Protein AF-A0A0D0TLM2-F1 (afdb_monomer_lite)

Sequence (232 aa):
MAIPHTIQEQHPADPLLLLPIPEKLPPSPLPALPSLISAFDPYIDASKTSSSSPEDESIALPVLTSSMRQITRNAQVLLNAARLGAAEAREELDGVDVKMREVEYERNRVREETQRCIDYESAHEPIDLPNVETFLASVGQTPKDDEGYEYALTILQLEHELEEILKREAQVAQLTKDRDAHIRAKKEIKIKTDAVDVHLAGFARTANAHYSKSKYYPALIVYPVSVTLSRN

Organism: NCBI:txid1296109

pLDDT: mean 81.14, std 15.8, range [41.09, 98.19]

Radius of gyration: 63.26 Å; chains: 1; bounding box: 128×37×190 Å

Structure (mmCIF, N/CA/C/O backbone):
data_AF-A0A0D0TLM2-F1
#
_entry.id   AF-A0A0D0TLM2-F1
#
loop_
_atom_site.group_PDB
_atom_site.id
_atom_site.type_symbol
_atom_site.label_atom_id
_atom_site.label_alt_id
_atom_site.label_comp_id
_atom_site.label_asym_id
_atom_site.label_entity_id
_atom_site.label_seq_id
_atom_site.pdbx_PDB_ins_code
_atom_site.Cartn_x
_atom_site.Cartn_y
_atom_site.Cartn_z
_atom_site.occupancy
_atom_site.B_iso_or_equiv
_atom_site.auth_seq_id
_atom_site.auth_comp_id
_atom_site.auth_asym_id
_atom_site.auth_atom_id
_atom_site.pdbx_PDB_model_num
ATOM 1 N N . MET A 1 1 ? 13.553 -7.013 41.410 1.00 45.34 1 MET A N 1
ATOM 2 C CA . MET A 1 1 ? 12.481 -7.829 42.018 1.00 45.34 1 MET A CA 1
ATOM 3 C C . MET A 1 1 ? 12.340 -9.077 41.168 1.00 45.34 1 MET A C 1
ATOM 5 O O . MET A 1 1 ? 12.122 -8.934 39.974 1.00 45.34 1 MET A O 1
ATOM 9 N N . ALA A 1 2 ? 12.597 -10.260 41.728 1.00 55.38 2 ALA A N 1
ATOM 10 C CA . ALA A 1 2 ? 12.501 -11.514 40.984 1.00 55.38 2 ALA A CA 1
ATOM 11 C C . ALA A 1 2 ? 11.022 -11.833 40.729 1.00 55.38 2 ALA A C 1
ATOM 13 O O . ALA A 1 2 ? 10.238 -11.898 41.674 1.00 55.38 2 ALA A O 1
ATOM 14 N N . ILE A 1 3 ? 10.649 -11.968 39.459 1.00 56.53 3 ILE A N 1
ATOM 15 C CA . ILE A 1 3 ? 9.302 -12.374 39.055 1.00 56.53 3 ILE A CA 1
ATOM 16 C C . ILE A 1 3 ? 9.241 -13.902 39.213 1.00 56.53 3 ILE A C 1
ATOM 18 O O . ILE A 1 3 ? 10.155 -14.581 38.741 1.00 56.53 3 ILE A O 1
ATOM 22 N N . PRO A 1 4 ? 8.238 -14.458 39.910 1.00 71.50 4 PRO A N 1
ATOM 23 C CA . PRO A 1 4 ? 8.156 -15.896 40.145 1.00 71.50 4 PRO A CA 1
ATOM 24 C C . PRO A 1 4 ? 8.022 -16.675 38.827 1.00 71.50 4 PRO A C 1
ATOM 26 O O . PRO A 1 4 ? 7.282 -16.277 37.932 1.00 71.50 4 PRO A O 1
ATOM 29 N N . HIS A 1 5 ? 8.729 -17.806 38.725 1.00 79.75 5 HIS A N 1
ATOM 30 C CA . HIS A 1 5 ? 8.762 -18.665 37.531 1.00 79.75 5 HIS A CA 1
ATOM 31 C C . HIS A 1 5 ? 7.503 -19.523 37.335 1.00 79.75 5 HIS A C 1
ATOM 33 O O . HIS A 1 5 ? 7.295 -20.073 36.258 1.00 79.75 5 HIS A O 1
ATOM 39 N N . THR A 1 6 ? 6.662 -19.635 38.361 1.00 77.69 6 THR A N 1
ATOM 40 C CA . THR A 1 6 ? 5.415 -20.404 38.337 1.00 77.69 6 THR A CA 1
ATOM 41 C C . THR A 1 6 ? 4.359 -19.655 39.131 1.00 77.69 6 THR A C 1
ATOM 43 O O . THR A 1 6 ? 4.535 -19.416 40.327 1.00 77.69 6 THR A O 1
ATOM 46 N N . ILE A 1 7 ? 3.267 -19.292 38.463 1.00 74.69 7 ILE A N 1
ATOM 47 C CA . ILE A 1 7 ? 2.056 -18.781 39.104 1.00 74.69 7 ILE A CA 1
ATOM 48 C C . ILE A 1 7 ? 1.283 -20.016 39.572 1.00 74.69 7 ILE A C 1
ATOM 50 O O . ILE A 1 7 ? 0.859 -20.822 38.749 1.00 74.69 7 ILE A O 1
ATOM 54 N N . GLN A 1 8 ? 1.177 -20.216 40.886 1.00 74.62 8 GLN A N 1
ATOM 55 C CA . GLN A 1 8 ? 0.338 -21.282 41.436 1.00 74.62 8 GLN A CA 1
ATOM 56 C C . GLN A 1 8 ? -1.135 -20.961 41.165 1.00 74.62 8 GLN A C 1
ATOM 58 O O . GLN A 1 8 ? -1.554 -19.813 41.323 1.00 74.62 8 GLN A O 1
ATOM 63 N N . GLU A 1 9 ? -1.911 -21.971 40.771 1.00 66.75 9 GLU A N 1
ATOM 64 C CA . GLU A 1 9 ? -3.364 -21.837 40.658 1.00 66.75 9 GLU A CA 1
ATOM 65 C C . GLU A 1 9 ? -3.963 -21.475 42.023 1.00 66.75 9 GLU A C 1
ATOM 67 O O . GLU A 1 9 ? -3.576 -22.021 43.061 1.00 66.75 9 GLU A O 1
ATOM 72 N N . GLN A 1 10 ? -4.884 -20.511 42.024 1.00 65.06 10 GLN A N 1
ATOM 73 C CA . GLN A 1 10 ? -5.507 -20.012 43.247 1.00 65.06 10 GLN A CA 1
ATOM 74 C C . GLN A 1 10 ? -6.343 -21.112 43.910 1.00 65.06 10 GLN A C 1
ATOM 76 O O . GLN A 1 10 ? -7.167 -21.769 43.276 1.00 65.06 10 GLN A O 1
ATOM 81 N N . HIS A 1 11 ? -6.125 -21.308 45.210 1.00 68.06 11 HIS A N 1
ATOM 82 C CA . HIS A 1 11 ? -6.809 -22.332 45.991 1.00 68.06 11 HIS A CA 1
ATOM 83 C C . HIS A 1 11 ? -8.313 -22.017 46.081 1.00 68.06 11 HIS A C 1
ATOM 85 O O . HIS A 1 11 ? -8.651 -20.899 46.456 1.00 68.06 11 HIS A O 1
ATOM 91 N N . PRO A 1 12 ? -9.234 -22.976 45.857 1.00 62.34 12 PRO A N 1
ATOM 92 C CA . PRO A 1 12 ? -10.682 -22.721 45.786 1.00 62.34 12 PRO A CA 1
ATOM 93 C C . PRO A 1 12 ? -11.311 -22.167 47.079 1.00 62.34 12 PRO A C 1
ATOM 95 O O . PRO A 1 12 ? -12.442 -21.693 47.061 1.00 62.34 12 PRO A O 1
ATOM 98 N N . ALA A 1 13 ? -10.592 -22.232 48.204 1.00 60.47 13 ALA A N 1
ATOM 99 C CA . ALA A 1 13 ? -10.993 -21.644 49.486 1.00 60.47 13 ALA A CA 1
ATOM 100 C C . ALA A 1 13 ? -10.319 -20.291 49.799 1.00 60.47 13 ALA A C 1
ATOM 102 O O . ALA A 1 13 ? -10.352 -19.853 50.948 1.00 60.47 13 ALA A O 1
ATOM 103 N N . ASP A 1 14 ? -9.665 -19.654 48.824 1.00 66.38 14 ASP A N 1
ATOM 104 C CA . ASP A 1 14 ? -9.096 -18.316 48.991 1.00 66.38 14 ASP A CA 1
ATOM 105 C C . ASP A 1 14 ? -10.232 -17.297 49.231 1.00 66.38 14 ASP A C 1
ATOM 107 O O . ASP A 1 14 ? -11.108 -17.151 48.379 1.00 66.38 14 ASP A O 1
ATOM 111 N N . PRO A 1 15 ? -10.271 -16.580 50.369 1.00 54.19 15 PRO A N 1
ATOM 112 C CA . PRO A 1 15 ? -11.298 -15.570 50.639 1.00 54.19 15 PRO A CA 1
ATOM 113 C C . PRO A 1 15 ? -11.252 -14.371 49.673 1.00 54.19 15 PRO A C 1
ATOM 115 O O . PRO A 1 15 ? -12.164 -13.543 49.699 1.00 54.19 15 PRO A O 1
ATOM 118 N N . LEU A 1 16 ? -10.204 -14.261 48.847 1.00 51.94 16 LEU A N 1
ATOM 119 C CA . LEU A 1 16 ? -10.082 -13.281 47.767 1.00 51.94 16 LEU A CA 1
ATOM 120 C C . LEU A 1 16 ? -10.600 -13.792 46.414 1.00 51.94 16 LEU A C 1
ATOM 122 O O . LEU A 1 16 ? -10.705 -12.991 45.482 1.00 51.94 16 LEU A O 1
ATOM 126 N N . LEU A 1 17 ? -10.961 -15.078 46.293 1.00 54.12 17 LEU A N 1
ATOM 127 C CA . LEU A 1 17 ? -11.676 -15.571 45.118 1.00 54.12 17 LEU A CA 1
ATOM 128 C C . LEU A 1 17 ? -13.034 -14.882 45.055 1.00 54.12 17 LEU A C 1
ATOM 130 O O . LEU A 1 17 ? -13.898 -15.053 45.920 1.00 54.12 17 LEU A O 1
ATOM 134 N N . LEU A 1 18 ? -13.218 -14.090 44.000 1.00 59.78 18 LEU A N 1
ATOM 135 C CA . LEU A 1 18 ? -14.522 -13.582 43.615 1.00 59.78 18 LEU A CA 1
ATOM 136 C C . LEU A 1 18 ? -15.423 -14.800 43.415 1.00 59.78 18 LEU A C 1
ATOM 138 O O . LEU A 1 18 ? -15.237 -15.567 42.473 1.00 59.78 18 LEU A O 1
ATOM 142 N N . LEU A 1 19 ? -16.365 -14.999 44.341 1.00 65.00 19 LEU A N 1
ATOM 143 C CA . LEU A 1 19 ? -17.403 -16.009 44.185 1.00 65.00 19 LEU A CA 1
ATOM 144 C C . LEU A 1 19 ? -18.009 -15.851 42.784 1.00 65.00 19 LEU A C 1
ATOM 146 O O . LEU A 1 19 ? -18.280 -14.709 42.387 1.00 65.00 19 LEU A O 1
ATOM 150 N N . PRO A 1 20 ? -18.209 -16.955 42.041 1.00 65.50 20 PRO A N 1
ATOM 151 C CA . PRO A 1 20 ? -18.801 -16.886 40.716 1.00 65.50 20 PRO A CA 1
ATOM 152 C C . PRO A 1 20 ? -20.116 -16.114 40.803 1.00 65.50 20 PRO A C 1
ATOM 154 O O . PRO A 1 20 ? -20.939 -16.356 41.694 1.00 65.50 20 PRO A O 1
ATOM 157 N N . ILE A 1 21 ? -20.271 -15.129 39.919 1.00 69.19 21 ILE A N 1
ATOM 158 C CA . ILE A 1 21 ? -21.466 -14.291 39.891 1.00 69.19 21 ILE A CA 1
ATOM 159 C C . ILE A 1 21 ? -22.655 -15.215 39.591 1.00 69.19 21 ILE A C 1
ATOM 161 O O . ILE A 1 21 ? -22.596 -15.991 38.637 1.00 69.19 21 ILE A O 1
ATOM 165 N N . PRO A 1 22 ? -23.717 -15.191 40.412 1.00 75.19 22 PRO A N 1
ATOM 166 C CA . PRO A 1 22 ? -24.883 -16.031 40.181 1.00 75.19 22 PRO A CA 1
ATOM 167 C C . PRO A 1 22 ? -25.562 -15.653 38.857 1.00 75.19 22 PRO A C 1
ATOM 169 O O . PRO A 1 22 ? -25.660 -14.471 38.537 1.00 75.19 22 PRO A O 1
ATOM 172 N N . GLU A 1 23 ? -26.105 -16.640 38.131 1.00 76.50 23 GLU A N 1
ATOM 173 C CA . GLU A 1 23 ? -26.823 -16.422 36.855 1.00 76.50 23 GLU A CA 1
ATOM 174 C C . GLU A 1 23 ? -27.952 -15.385 36.968 1.00 76.50 23 GLU A C 1
ATOM 176 O O . GLU A 1 23 ? -28.258 -14.669 36.017 1.00 76.50 23 GLU A O 1
ATOM 181 N N . LYS A 1 24 ? -28.584 -15.300 38.145 1.00 83.81 24 LYS A N 1
ATOM 182 C CA . LYS A 1 24 ? -29.579 -14.277 38.468 1.00 83.81 24 LYS A CA 1
ATOM 183 C C . LYS A 1 24 ? -29.012 -13.331 39.512 1.00 83.81 24 LYS A C 1
ATOM 185 O O . LYS A 1 24 ? -28.750 -13.726 40.649 1.00 83.81 24 LYS A O 1
ATOM 190 N N . LEU A 1 25 ? -28.875 -12.070 39.120 1.00 85.56 25 LEU A N 1
ATOM 191 C CA . LEU A 1 25 ? -28.425 -11.007 40.007 1.00 85.56 25 LEU A CA 1
ATOM 192 C C . LEU A 1 25 ? -29.456 -10.757 41.117 1.00 85.56 25 LEU A C 1
ATOM 194 O O . LEU A 1 25 ? -30.664 -10.776 40.853 1.00 85.56 25 LEU A O 1
ATOM 198 N N . PRO A 1 26 ? -29.008 -10.515 42.360 1.00 86.25 26 PRO A N 1
ATOM 199 C CA . PRO A 1 26 ? -29.913 -10.155 43.436 1.00 86.25 26 PRO A CA 1
ATOM 200 C C . PRO A 1 26 ? -30.549 -8.783 43.161 1.00 86.25 26 PRO A C 1
ATOM 202 O O . PRO A 1 26 ? -29.954 -7.943 42.483 1.00 86.25 26 PRO A O 1
ATOM 205 N N . PRO A 1 27 ? -31.754 -8.519 43.692 1.00 86.56 27 PRO A N 1
ATOM 206 C CA . PRO A 1 27 ? -32.391 -7.219 43.543 1.00 86.56 27 PRO A CA 1
ATOM 207 C C . PRO A 1 27 ? -31.554 -6.123 44.209 1.00 86.56 27 PRO A C 1
ATOM 209 O O . PRO A 1 27 ? -30.805 -6.373 45.160 1.00 86.56 27 PRO A O 1
ATOM 212 N N . SER A 1 28 ? -31.717 -4.891 43.721 1.00 88.62 28 SER A N 1
ATOM 213 C CA . SER A 1 28 ? -31.068 -3.723 44.314 1.00 88.62 28 SER A CA 1
ATOM 214 C C . SER A 1 28 ? -31.376 -3.643 45.816 1.00 88.62 28 SER A C 1
ATOM 216 O O . SER A 1 28 ? -32.537 -3.798 46.206 1.00 88.62 28 SER A O 1
ATOM 218 N N . PRO A 1 29 ? -30.372 -3.380 46.669 1.00 87.06 29 PRO A N 1
ATOM 219 C CA . PRO A 1 29 ? -30.580 -3.215 48.104 1.00 87.06 29 PRO A CA 1
ATOM 220 C C . PRO A 1 29 ? -31.293 -1.902 48.468 1.00 87.06 29 PRO A C 1
ATOM 222 O O . PRO A 1 29 ? -31.863 -1.806 49.551 1.00 87.06 29 PRO A O 1
ATOM 225 N N . LEU A 1 30 ? -31.289 -0.901 47.576 1.00 87.31 30 LEU A N 1
ATOM 226 C CA . LEU A 1 30 ? -31.831 0.445 47.815 1.00 87.31 30 LEU A CA 1
ATOM 227 C C . LEU A 1 30 ? -33.263 0.487 48.391 1.00 87.31 30 LEU A C 1
ATOM 229 O O . LEU A 1 30 ? -33.457 1.188 49.381 1.00 87.31 30 LEU A O 1
ATOM 233 N N . PRO A 1 31 ? -34.261 -0.245 47.855 1.00 88.75 31 PRO A N 1
ATOM 234 C CA . PRO A 1 31 ? -35.627 -0.227 48.388 1.00 88.75 31 PRO A CA 1
ATOM 235 C C . PRO A 1 31 ? -35.770 -0.834 49.792 1.00 88.75 31 PRO A C 1
ATOM 237 O O . PRO A 1 31 ? -36.712 -0.493 50.499 1.00 88.75 31 PRO A O 1
ATOM 240 N N . ALA A 1 32 ? -34.860 -1.720 50.213 1.00 85.12 32 ALA A N 1
ATOM 241 C CA . ALA A 1 32 ? -34.929 -2.387 51.517 1.00 85.12 32 ALA A CA 1
ATOM 242 C C . ALA A 1 32 ? -34.256 -1.581 52.645 1.00 85.12 32 ALA A C 1
ATOM 244 O O . ALA A 1 32 ? -34.530 -1.815 53.823 1.00 85.12 32 ALA A O 1
ATOM 245 N N . LEU A 1 33 ? -33.391 -0.620 52.299 1.00 86.44 33 LEU A N 1
ATOM 246 C CA . LEU A 1 33 ? -32.643 0.185 53.267 1.00 86.44 33 LEU A CA 1
ATOM 247 C C . LEU A 1 33 ? -33.532 1.043 54.186 1.00 86.44 33 LEU A C 1
ATOM 249 O O . LEU A 1 33 ? -33.288 1.006 55.388 1.00 86.44 33 LEU A O 1
ATOM 253 N N . PRO A 1 34 ? -34.565 1.771 53.708 1.00 89.50 34 PRO A N 1
ATOM 254 C CA . PRO A 1 34 ? -35.374 2.631 54.576 1.00 89.50 34 PRO A CA 1
ATOM 255 C C . PRO A 1 34 ? -36.091 1.857 55.686 1.00 89.50 34 PRO A C 1
ATOM 257 O O . PRO A 1 34 ? -36.096 2.296 56.831 1.00 89.50 34 PRO A O 1
ATOM 260 N N . SER A 1 35 ? -36.634 0.677 55.360 1.00 87.19 35 SER A N 1
ATOM 261 C CA . SER A 1 35 ? -37.308 -0.199 56.327 1.00 87.19 35 SER A CA 1
ATOM 262 C C . SER A 1 35 ? -36.331 -0.773 57.357 1.00 87.19 35 SER A C 1
ATOM 264 O O . SER A 1 35 ? -36.642 -0.817 58.548 1.00 87.19 35 SER A O 1
ATOM 266 N N . LEU A 1 36 ? -35.125 -1.158 56.922 1.00 86.94 36 LEU A N 1
ATOM 267 C CA . LEU A 1 36 ? -34.082 -1.618 57.835 1.00 86.94 36 LEU A CA 1
ATOM 268 C C . LEU A 1 36 ? -33.629 -0.497 58.779 1.00 86.94 36 LEU A C 1
ATOM 270 O O . LEU A 1 36 ? -33.491 -0.733 59.973 1.00 86.94 36 LEU A O 1
ATOM 274 N N . ILE A 1 37 ? -33.423 0.715 58.254 1.00 88.06 37 ILE A N 1
ATOM 275 C CA . ILE A 1 37 ? -33.011 1.887 59.039 1.00 88.06 37 ILE A CA 1
ATOM 276 C C . ILE A 1 37 ? -34.078 2.218 60.088 1.00 88.06 37 ILE A C 1
ATOM 278 O O . ILE A 1 37 ? -33.740 2.323 61.264 1.00 88.06 37 ILE A O 1
ATOM 282 N N . SER A 1 38 ? -35.362 2.254 59.705 1.00 86.94 38 SER A N 1
ATOM 283 C CA . SER A 1 38 ? -36.456 2.482 60.661 1.00 86.94 38 SER A CA 1
ATOM 284 C C . SER A 1 38 ? -36.543 1.410 61.751 1.00 86.94 38 SER A C 1
ATOM 286 O O . SER A 1 38 ? -36.932 1.695 62.877 1.00 86.94 38 SER A O 1
ATOM 288 N N . ALA A 1 39 ? -36.144 0.171 61.445 1.00 86.19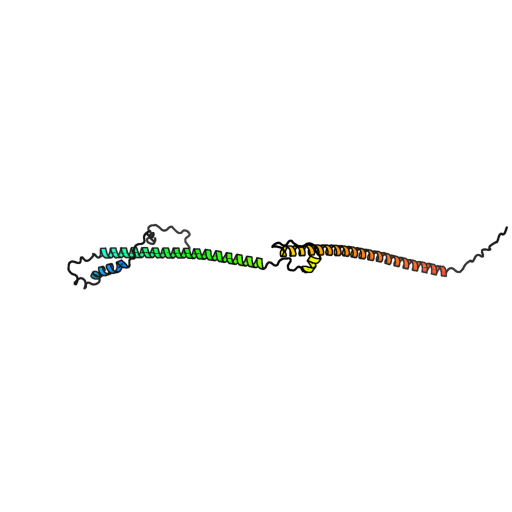 39 ALA A N 1
ATOM 289 C CA . ALA A 1 39 ? -36.123 -0.913 62.423 1.00 86.19 39 ALA A CA 1
ATOM 290 C C . ALA A 1 39 ? -34.927 -0.828 63.398 1.00 86.19 39 ALA A C 1
ATOM 292 O O . ALA A 1 39 ? -34.967 -1.432 64.469 1.00 86.19 39 ALA A O 1
ATOM 293 N N . PHE A 1 40 ? -33.877 -0.070 63.059 1.00 85.75 40 PHE A N 1
ATOM 294 C CA . PHE A 1 40 ? -32.749 0.225 63.950 1.00 85.75 40 PHE A CA 1
ATOM 295 C C . PHE A 1 40 ? -32.973 1.462 64.834 1.00 85.75 40 PHE A C 1
ATOM 297 O O . PHE A 1 40 ? -32.350 1.552 65.893 1.00 85.75 40 PHE A O 1
ATOM 304 N N . ASP A 1 41 ? -33.874 2.375 64.461 1.00 85.69 41 ASP A N 1
ATOM 305 C CA . ASP A 1 41 ? -34.208 3.581 65.236 1.00 85.69 41 ASP A CA 1
ATOM 306 C C . ASP A 1 41 ? -34.471 3.345 66.742 1.00 85.69 41 ASP A C 1
ATOM 308 O O . ASP A 1 41 ? -33.899 4.088 67.544 1.00 85.69 41 ASP A O 1
ATOM 312 N N . PRO A 1 42 ? -35.242 2.325 67.185 1.00 82.69 42 PRO A N 1
ATOM 313 C CA . PRO A 1 42 ? -35.472 2.083 68.617 1.00 82.69 42 PRO A CA 1
ATOM 314 C C . PRO A 1 42 ? -34.221 1.613 69.380 1.00 82.69 42 PRO A C 1
ATOM 316 O O . PRO A 1 42 ? -34.165 1.728 70.602 1.00 82.69 42 PRO A O 1
ATOM 319 N N . TYR A 1 43 ? -33.208 1.096 68.678 1.00 80.56 43 TYR A N 1
ATOM 320 C CA . TYR A 1 43 ? -31.933 0.670 69.267 1.00 80.56 43 TYR A CA 1
ATOM 321 C C . TYR A 1 43 ? -30.882 1.788 69.289 1.00 80.56 43 TYR A C 1
ATOM 323 O O . TYR A 1 43 ? -29.927 1.711 70.061 1.00 80.56 43 TYR A O 1
ATOM 331 N N . ILE A 1 44 ? -31.048 2.814 68.449 1.00 82.75 44 ILE A N 1
ATOM 332 C CA . ILE A 1 44 ? -30.162 3.984 68.363 1.00 82.75 44 ILE A CA 1
ATOM 333 C C . ILE A 1 44 ? -30.652 5.099 69.301 1.00 82.75 44 ILE A C 1
ATOM 335 O O . ILE A 1 44 ? -29.837 5.758 69.944 1.00 82.75 44 ILE A O 1
ATOM 339 N N . ASP A 1 45 ? -31.972 5.283 69.415 1.00 79.00 45 ASP A N 1
ATOM 340 C CA . ASP A 1 45 ? -32.615 6.347 70.190 1.00 79.00 45 ASP A CA 1
ATOM 341 C C . ASP A 1 45 ? -33.477 5.755 71.323 1.00 79.00 45 ASP A C 1
ATOM 343 O O . ASP A 1 45 ? -34.660 5.451 71.157 1.00 79.00 45 ASP A O 1
ATOM 347 N N . ALA A 1 46 ? -32.906 5.643 72.527 1.00 64.88 46 ALA A N 1
ATOM 348 C CA . ALA A 1 46 ? -33.605 5.128 73.715 1.00 64.88 46 ALA A CA 1
ATOM 349 C C . ALA A 1 46 ? -34.798 6.000 74.177 1.00 64.88 46 ALA A C 1
ATOM 351 O O . ALA A 1 46 ? -35.522 5.626 75.095 1.00 64.88 46 ALA A O 1
ATOM 352 N N . SER A 1 47 ? -34.997 7.175 73.569 1.00 62.09 47 SER A N 1
ATOM 353 C CA . SER A 1 47 ? -36.125 8.080 73.824 1.00 62.09 47 SER A CA 1
ATOM 354 C C . SER A 1 47 ? -37.369 7.767 72.979 1.00 62.09 47 SER A C 1
ATOM 356 O O . SER A 1 47 ? -38.462 8.199 73.337 1.00 62.09 47 SER A O 1
ATOM 358 N N . LYS A 1 48 ? -37.224 7.009 71.880 1.00 59.69 48 LYS A N 1
ATOM 359 C CA . LYS A 1 48 ? -38.320 6.624 70.969 1.00 59.69 48 LYS A CA 1
ATOM 360 C C . LYS A 1 48 ? -39.001 5.309 71.352 1.00 59.69 48 LYS A C 1
ATOM 362 O O . LYS A 1 48 ? -40.062 5.001 70.830 1.00 59.69 48 LYS A O 1
ATOM 367 N N . THR A 1 49 ? -38.424 4.551 72.280 1.00 56.16 49 THR A N 1
ATOM 368 C CA . THR A 1 49 ? -38.991 3.299 72.806 1.00 56.16 49 THR A CA 1
ATOM 369 C C . THR A 1 49 ? -40.128 3.513 73.808 1.00 56.16 49 THR A C 1
ATOM 371 O O . THR A 1 49 ? -40.844 2.569 74.118 1.00 56.16 49 THR A O 1
ATOM 374 N N . SER A 1 50 ? -40.316 4.733 74.325 1.00 51.50 50 SER A N 1
ATOM 375 C CA . SER A 1 50 ? -41.352 5.056 75.320 1.00 51.50 50 SER A CA 1
ATOM 376 C C . SER A 1 50 ? -42.634 5.655 74.728 1.00 51.50 50 SER A C 1
ATOM 378 O O . SER A 1 50 ? -43.595 5.864 75.468 1.00 51.50 50 SER A O 1
ATOM 380 N N . SER A 1 51 ? -42.673 5.933 73.418 1.00 51.66 51 SER A N 1
ATOM 381 C CA . SER A 1 51 ? -43.833 6.516 72.726 1.00 51.66 51 SER A CA 1
ATOM 382 C C . SER A 1 51 ? -44.633 5.521 71.873 1.00 51.66 51 SER A C 1
ATOM 384 O O . SER A 1 51 ? -45.711 5.883 71.399 1.00 51.66 51 SER A O 1
ATOM 386 N N . SER A 1 52 ? -44.162 4.282 71.695 1.00 49.41 52 SER A N 1
ATOM 387 C CA . SER A 1 52 ? -44.904 3.204 71.028 1.00 49.41 52 SER A CA 1
ATOM 388 C C . SER A 1 52 ? -45.605 2.306 72.056 1.00 49.41 52 SER A C 1
ATOM 390 O O . SER A 1 52 ? -45.070 1.999 73.119 1.00 49.41 52 SER A O 1
ATOM 392 N N . SER A 1 53 ? -46.853 1.933 71.761 1.00 42.91 53 SER A N 1
ATOM 393 C CA . SER A 1 53 ? -47.696 1.084 72.616 1.00 42.91 53 SER A CA 1
ATOM 394 C C . SER A 1 53 ? -47.078 -0.307 72.864 1.00 42.91 53 SER A C 1
ATOM 396 O O . SER A 1 53 ? -46.273 -0.765 72.056 1.00 42.91 53 SER A O 1
ATOM 398 N N . PRO A 1 54 ? -47.472 -1.016 73.941 1.00 47.94 54 PRO A N 1
ATOM 399 C CA . PRO A 1 54 ? -46.851 -2.272 74.393 1.00 47.94 54 PRO A CA 1
ATOM 400 C C . PRO A 1 54 ? -47.059 -3.506 73.484 1.00 47.94 54 PRO A C 1
ATOM 402 O O . PRO A 1 54 ? -46.785 -4.618 73.928 1.00 47.94 54 PRO A O 1
ATOM 405 N N . GLU A 1 55 ? -47.521 -3.340 72.240 1.00 48.12 55 GLU A N 1
ATOM 406 C CA . GLU A 1 55 ? -47.748 -4.440 71.283 1.00 48.12 55 GLU A CA 1
ATOM 407 C C . GLU A 1 55 ? -46.743 -4.488 70.115 1.00 48.12 55 GLU A C 1
ATOM 409 O O . GLU A 1 55 ? -46.772 -5.434 69.331 1.00 48.12 55 GLU A O 1
ATOM 414 N N . ASP A 1 56 ? -45.811 -3.533 70.009 1.00 54.19 56 ASP A N 1
ATOM 415 C CA . ASP A 1 56 ? -44.745 -3.596 69.001 1.00 54.19 56 ASP A CA 1
ATOM 416 C C . ASP A 1 56 ? -43.607 -4.509 69.488 1.00 54.19 56 ASP A C 1
ATOM 418 O O . ASP A 1 56 ? -42.709 -4.095 70.227 1.00 54.19 56 ASP A O 1
ATOM 422 N N . GLU A 1 57 ? -43.642 -5.781 69.079 1.00 60.25 57 GLU A N 1
ATOM 423 C CA . GLU A 1 57 ? -42.528 -6.717 69.249 1.00 60.25 57 GLU A CA 1
ATOM 424 C C . GLU A 1 57 ? -41.257 -6.135 68.606 1.00 60.25 57 GLU A C 1
ATOM 426 O O . GLU A 1 57 ? -41.080 -6.137 67.385 1.00 60.25 57 GLU A O 1
ATOM 431 N N . SER A 1 58 ? -40.337 -5.630 69.431 1.00 68.44 58 SER A N 1
ATOM 432 C CA . SER A 1 58 ? -39.046 -5.135 68.957 1.00 68.44 58 SER A CA 1
ATOM 433 C C . SER A 1 58 ? -38.282 -6.273 68.272 1.00 68.44 58 SER A C 1
ATOM 4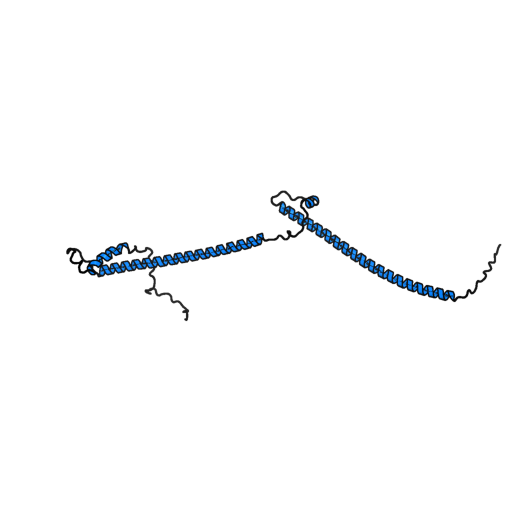35 O O . SER A 1 58 ? -37.914 -7.257 68.923 1.00 68.44 58 SER A O 1
ATOM 437 N N . ILE A 1 59 ? -38.042 -6.150 66.964 1.00 76.50 59 ILE A N 1
ATOM 438 C CA . ILE A 1 59 ? -37.319 -7.152 66.171 1.00 76.50 59 ILE A CA 1
ATOM 439 C C . ILE A 1 59 ? -35.937 -7.370 66.787 1.00 76.50 59 ILE A C 1
ATOM 441 O O . ILE A 1 59 ? -35.123 -6.453 66.834 1.00 76.50 59 ILE A O 1
ATOM 445 N N . ALA A 1 60 ? -35.643 -8.600 67.209 1.00 84.50 60 ALA A N 1
ATOM 446 C CA . ALA A 1 60 ? -34.387 -8.911 67.877 1.00 84.50 60 ALA A CA 1
ATOM 447 C C . ALA A 1 60 ? -33.159 -8.470 67.049 1.00 84.50 60 ALA A C 1
ATOM 449 O O . ALA A 1 60 ? -33.029 -8.806 65.869 1.00 84.50 60 ALA A O 1
ATOM 450 N N . LEU A 1 61 ? -32.204 -7.791 67.697 1.00 83.56 61 LEU A N 1
ATOM 451 C CA . LEU A 1 61 ? -30.935 -7.325 67.112 1.00 83.56 61 LEU A CA 1
ATOM 452 C C . LEU A 1 61 ? -30.220 -8.355 66.206 1.00 83.56 61 LEU A C 1
ATOM 454 O O . LEU A 1 61 ? -29.748 -7.964 65.133 1.00 83.56 61 LEU A O 1
ATOM 458 N N . PRO A 1 62 ? -30.142 -9.662 66.545 1.00 88.00 62 PRO A N 1
ATOM 459 C CA . PRO A 1 62 ? -29.540 -10.660 65.657 1.00 88.00 62 PRO A CA 1
ATOM 460 C C . PRO A 1 62 ? -30.231 -10.774 64.287 1.00 88.00 62 PRO A C 1
ATOM 462 O O . PRO A 1 62 ? -29.554 -10.984 63.280 1.00 88.00 62 PRO A O 1
ATOM 465 N N . VAL A 1 63 ? -31.554 -10.589 64.226 1.00 87.31 63 VAL A N 1
ATOM 466 C CA . VAL A 1 63 ? -32.346 -10.631 62.984 1.00 87.31 63 VAL A CA 1
ATOM 467 C C . VAL A 1 63 ? -32.039 -9.412 62.115 1.00 87.31 63 VAL A C 1
ATOM 469 O O . VAL A 1 63 ? -31.762 -9.562 60.924 1.00 87.31 63 VAL A O 1
ATOM 472 N N . LEU A 1 64 ? -31.977 -8.220 62.714 1.00 86.56 64 LEU A N 1
ATOM 473 C CA . LEU A 1 64 ? -31.585 -6.989 62.017 1.00 86.56 64 LEU A CA 1
ATOM 474 C C . LEU A 1 64 ? -30.147 -7.070 61.485 1.00 86.56 64 LEU A C 1
ATOM 476 O O . LEU A 1 64 ? -29.870 -6.706 60.343 1.00 86.56 64 LEU A O 1
ATOM 480 N N . THR A 1 65 ? -29.235 -7.636 62.278 1.00 87.62 65 THR A N 1
ATOM 481 C CA . THR A 1 65 ? -27.835 -7.840 61.872 1.00 87.62 65 THR A CA 1
ATOM 482 C C . THR A 1 65 ? -27.720 -8.856 60.728 1.00 87.62 65 THR A C 1
ATOM 484 O O . THR A 1 65 ? -26.889 -8.695 59.832 1.00 87.62 65 THR A O 1
ATOM 487 N N . SER A 1 66 ? -28.562 -9.895 60.724 1.00 88.69 66 SER A N 1
ATOM 488 C CA . SER A 1 66 ? -28.661 -10.863 59.625 1.00 88.69 66 SER A CA 1
ATOM 489 C C . SER A 1 66 ? -29.156 -10.204 58.330 1.00 88.69 66 SER A C 1
ATOM 491 O O . SER A 1 66 ? -28.526 -10.367 57.284 1.00 88.69 66 SER A O 1
ATOM 493 N N . SER A 1 67 ? -30.212 -9.387 58.418 1.00 88.31 67 SER A N 1
ATOM 494 C CA . SER A 1 67 ? -30.746 -8.595 57.298 1.00 88.31 67 SER A CA 1
ATOM 495 C C . SER A 1 67 ? -29.691 -7.651 56.708 1.00 88.31 67 SER A C 1
ATOM 497 O O . SER A 1 67 ? -29.454 -7.653 55.498 1.00 88.31 67 SER A O 1
ATOM 499 N N . MET A 1 68 ? -28.954 -6.930 57.563 1.00 88.56 68 MET A N 1
ATOM 500 C CA . MET A 1 68 ? -27.848 -6.071 57.132 1.00 88.56 68 MET A CA 1
ATOM 501 C C . MET A 1 68 ? -26.780 -6.866 56.371 1.00 88.56 68 MET A C 1
ATOM 503 O O . MET A 1 68 ? -26.391 -6.483 55.271 1.00 88.56 68 MET A O 1
ATOM 507 N N . ARG A 1 69 ? -26.343 -8.015 56.909 1.00 90.31 69 ARG A N 1
ATOM 508 C CA . ARG A 1 69 ? -25.357 -8.885 56.242 1.00 90.31 69 ARG A CA 1
ATOM 509 C C . ARG A 1 69 ? -25.855 -9.391 54.890 1.00 90.31 69 ARG A C 1
ATOM 511 O O . ARG A 1 69 ? -25.062 -9.482 53.955 1.00 90.31 69 ARG A O 1
ATOM 518 N N . GLN A 1 70 ? -27.139 -9.724 54.774 1.00 88.19 70 GLN A N 1
ATOM 519 C CA . GLN A 1 70 ? -27.744 -10.151 53.513 1.00 88.19 70 GLN A CA 1
ATOM 520 C C . GLN A 1 70 ? -27.735 -9.019 52.477 1.00 88.19 70 GLN A C 1
ATOM 522 O O . GLN A 1 70 ? -27.316 -9.232 51.340 1.00 88.19 70 GLN A O 1
ATOM 527 N N . ILE A 1 71 ? -28.112 -7.806 52.881 1.00 88.81 71 ILE A N 1
ATOM 528 C CA . ILE A 1 71 ? -28.076 -6.610 52.032 1.00 88.81 71 ILE A CA 1
ATOM 529 C C . ILE A 1 71 ? -26.648 -6.295 51.571 1.00 88.81 71 ILE A C 1
ATOM 531 O O . ILE A 1 71 ? -26.430 -6.069 50.381 1.00 88.81 71 ILE A O 1
ATOM 535 N N . THR A 1 72 ? -25.660 -6.347 52.470 1.00 88.94 72 THR A N 1
ATOM 536 C CA . THR A 1 72 ? -24.247 -6.128 52.123 1.00 88.94 72 THR A CA 1
ATOM 537 C C . THR A 1 72 ? -23.740 -7.173 51.130 1.00 88.94 72 THR A C 1
ATOM 539 O O . THR A 1 72 ? -23.080 -6.818 50.155 1.00 88.94 72 THR A O 1
ATOM 542 N N . ARG A 1 73 ? -24.079 -8.456 51.325 1.00 87.69 73 ARG A N 1
ATOM 543 C CA . ARG A 1 73 ? -23.717 -9.523 50.376 1.00 87.69 73 ARG A CA 1
ATOM 544 C C . ARG A 1 73 ? -24.334 -9.281 49.001 1.00 87.69 73 ARG A C 1
ATOM 546 O O . ARG A 1 73 ? -23.622 -9.366 48.007 1.00 87.69 73 ARG A O 1
ATOM 553 N N . ASN A 1 74 ? -25.615 -8.918 48.939 1.00 87.94 74 ASN A N 1
ATOM 554 C CA . ASN A 1 74 ? -26.288 -8.611 47.675 1.00 87.94 74 ASN A CA 1
ATOM 555 C C . ASN A 1 74 ? -25.642 -7.414 46.962 1.00 87.94 74 ASN A C 1
ATOM 557 O O . ASN A 1 74 ? -25.383 -7.481 45.763 1.00 87.94 74 ASN A O 1
ATOM 561 N N . ALA A 1 75 ? -25.327 -6.347 47.701 1.00 87.62 75 ALA A N 1
ATOM 562 C CA . ALA A 1 75 ? -24.634 -5.178 47.164 1.00 87.62 75 ALA A CA 1
ATOM 563 C C . ALA A 1 75 ? -23.255 -5.544 46.592 1.00 87.62 75 ALA A C 1
ATOM 565 O O . ALA A 1 75 ? -22.881 -5.081 45.517 1.00 87.62 75 ALA A O 1
ATOM 566 N N . GLN A 1 76 ? -22.513 -6.406 47.287 1.00 88.06 76 GLN A N 1
ATOM 567 C CA . GLN A 1 76 ? -21.193 -6.843 46.849 1.00 88.06 76 GLN A CA 1
ATOM 568 C C . GLN A 1 76 ? -21.256 -7.743 45.608 1.00 88.06 76 GLN A C 1
ATOM 570 O O . GLN A 1 76 ? -20.429 -7.592 44.712 1.00 88.06 76 GLN A O 1
ATOM 575 N N . VAL A 1 77 ? -22.264 -8.616 45.506 1.00 87.81 77 VAL A N 1
ATOM 576 C CA . VAL A 1 77 ? -22.523 -9.407 44.291 1.00 87.81 77 VAL A CA 1
ATOM 577 C C . VAL A 1 77 ? -22.824 -8.494 43.099 1.00 87.81 77 VAL A C 1
ATOM 579 O O . VAL A 1 77 ? -22.227 -8.669 42.040 1.00 87.81 77 VAL A O 1
ATOM 582 N N . LEU A 1 78 ? -23.681 -7.481 43.274 1.00 88.50 78 LEU A N 1
ATOM 583 C CA . LEU A 1 78 ? -23.986 -6.502 42.223 1.00 88.50 78 LEU A CA 1
ATOM 584 C C . LEU A 1 78 ? -22.755 -5.695 41.800 1.00 88.50 78 LEU A C 1
ATOM 586 O O . LEU A 1 78 ? -22.543 -5.479 40.610 1.00 88.50 78 LEU A O 1
ATOM 590 N N . LEU A 1 79 ? -21.924 -5.277 42.757 1.00 88.31 79 LEU A N 1
ATOM 591 C CA . LEU A 1 79 ? -20.685 -4.556 42.470 1.00 88.31 79 LEU A CA 1
ATOM 592 C C . LEU A 1 79 ? -19.709 -5.414 41.659 1.00 88.31 79 LEU A C 1
ATOM 594 O O . LEU A 1 79 ? -19.105 -4.926 40.707 1.00 88.31 79 LEU A O 1
ATOM 598 N N . ASN A 1 80 ? -19.552 -6.685 42.029 1.00 86.69 80 ASN A N 1
ATOM 599 C CA . ASN A 1 80 ? -18.685 -7.611 41.307 1.00 86.69 80 ASN A CA 1
ATOM 600 C C . ASN A 1 80 ? -19.202 -7.866 39.887 1.00 86.69 80 ASN A C 1
ATOM 602 O O . ASN A 1 80 ? -18.411 -7.844 38.949 1.00 86.69 80 ASN A O 1
ATOM 606 N N . ALA A 1 81 ? -20.517 -8.015 39.718 1.00 88.25 81 ALA A N 1
ATOM 607 C CA . ALA A 1 81 ? -21.133 -8.150 38.403 1.00 88.25 81 ALA A CA 1
ATOM 608 C C . ALA A 1 81 ? -20.941 -6.907 37.529 1.00 88.25 81 ALA A C 1
ATOM 610 O O . ALA A 1 81 ? -20.570 -7.025 36.366 1.00 88.25 81 ALA A O 1
ATOM 611 N N . ALA A 1 82 ? -21.113 -5.710 38.095 1.00 88.50 82 ALA A N 1
ATOM 612 C CA . ALA A 1 82 ? -20.868 -4.463 37.377 1.00 88.50 82 ALA A CA 1
ATOM 613 C C . ALA A 1 82 ? -19.394 -4.313 36.966 1.00 88.50 82 ALA A C 1
ATOM 615 O O . ALA A 1 82 ? -19.106 -3.855 35.863 1.00 88.50 82 ALA A O 1
ATOM 616 N N . ARG A 1 83 ? -18.452 -4.721 37.829 1.00 89.50 83 ARG A N 1
ATOM 617 C CA . ARG A 1 83 ? -17.016 -4.730 37.506 1.00 89.50 83 ARG A CA 1
ATOM 618 C C . ARG A 1 83 ? -16.691 -5.692 36.370 1.00 89.50 83 ARG A C 1
ATOM 620 O O . ARG A 1 83 ? -15.927 -5.310 35.492 1.00 89.50 83 ARG A O 1
ATOM 627 N N . LEU A 1 84 ? -17.264 -6.896 36.390 1.00 88.69 84 LEU A N 1
ATOM 628 C CA . LEU A 1 84 ? -17.072 -7.870 35.319 1.00 88.69 84 LEU A CA 1
ATOM 629 C C . LEU A 1 84 ? -17.640 -7.342 33.999 1.00 88.69 84 LEU A C 1
ATOM 631 O O . LEU A 1 84 ? -16.901 -7.259 33.028 1.00 88.69 84 LEU A O 1
ATOM 635 N N . GLY A 1 85 ? -18.893 -6.877 33.987 1.00 89.25 85 GLY A N 1
ATOM 636 C CA . GLY A 1 85 ? -19.512 -6.348 32.768 1.00 89.25 85 GLY A CA 1
ATOM 637 C C . GLY A 1 85 ? -18.779 -5.127 32.201 1.00 89.25 85 GLY A C 1
ATOM 638 O O . GLY A 1 85 ? -18.661 -4.981 30.990 1.00 89.25 85 GLY A O 1
ATOM 639 N N . ALA A 1 86 ? -18.222 -4.263 33.057 1.00 91.44 86 ALA A N 1
ATOM 640 C CA . ALA A 1 86 ? -17.381 -3.155 32.604 1.00 91.44 86 ALA A CA 1
ATOM 641 C C . ALA A 1 86 ? -16.037 -3.628 32.019 1.00 91.44 86 ALA A C 1
ATOM 643 O O . ALA A 1 86 ? -15.522 -2.997 31.097 1.00 91.44 86 ALA A O 1
ATOM 644 N N . ALA A 1 87 ? -15.461 -4.710 32.551 1.00 90.19 87 ALA A N 1
ATOM 645 C CA . ALA A 1 87 ? -14.239 -5.303 32.019 1.00 90.19 87 ALA A CA 1
ATOM 646 C C . ALA A 1 87 ? -14.489 -5.981 30.663 1.00 90.19 87 ALA A C 1
ATOM 648 O O . ALA A 1 87 ? -13.743 -5.717 29.727 1.00 90.19 87 ALA A O 1
ATOM 649 N N . GLU A 1 88 ? -15.566 -6.760 30.541 1.00 92.94 88 GLU A N 1
ATOM 650 C CA . GLU A 1 88 ? -15.991 -7.406 29.290 1.00 92.94 88 GLU A CA 1
ATOM 651 C C . GLU A 1 88 ? -16.286 -6.366 28.203 1.00 92.94 88 GLU A C 1
ATOM 653 O O . GLU A 1 88 ? -15.723 -6.433 27.116 1.00 92.94 88 GLU A O 1
ATOM 658 N N . ALA A 1 89 ? -17.073 -5.330 28.513 1.00 93.94 89 ALA A N 1
ATOM 659 C CA . ALA A 1 89 ? -17.364 -4.259 27.558 1.00 93.94 89 ALA A CA 1
ATOM 660 C C . ALA A 1 89 ? -16.100 -3.507 27.105 1.00 93.94 89 ALA A C 1
ATOM 662 O O . ALA A 1 89 ? -16.017 -3.043 25.967 1.00 93.94 89 ALA A O 1
ATOM 663 N N . ARG A 1 90 ? -15.104 -3.371 27.990 1.00 95.56 90 ARG A N 1
ATOM 664 C CA . ARG A 1 90 ? -13.816 -2.766 27.640 1.00 95.56 90 ARG A CA 1
ATOM 665 C C . ARG A 1 90 ? -12.996 -3.676 26.728 1.00 95.56 90 ARG A C 1
ATOM 667 O O . ARG A 1 90 ? -12.415 -3.181 25.772 1.00 95.56 90 ARG A O 1
ATOM 674 N N . GLU A 1 91 ? -12.966 -4.973 27.006 1.00 96.00 91 GLU A N 1
ATOM 675 C CA . GLU A 1 91 ? -12.293 -5.958 26.155 1.00 96.00 91 GLU A CA 1
ATOM 676 C C . GLU A 1 91 ? -12.933 -6.027 24.761 1.00 96.00 91 GLU A C 1
ATOM 678 O O . GLU A 1 91 ? -12.225 -6.037 23.754 1.00 96.00 91 GLU A O 1
ATOM 683 N N . GLU A 1 92 ? -14.265 -5.990 24.683 1.00 96.75 92 GLU A N 1
ATOM 684 C CA . GLU A 1 92 ? -14.990 -5.917 23.413 1.00 96.75 92 GLU A CA 1
ATOM 685 C C . GLU A 1 92 ? -14.640 -4.647 22.628 1.00 96.75 92 GLU A C 1
ATOM 687 O O . GLU A 1 92 ? -14.380 -4.723 21.424 1.00 96.75 92 GLU A O 1
ATOM 692 N N . LEU A 1 93 ? -14.588 -3.491 23.301 1.00 97.38 93 LEU A N 1
ATOM 693 C CA . LEU A 1 93 ? -14.191 -2.224 22.686 1.00 97.38 93 LEU A CA 1
ATOM 694 C C . LEU A 1 93 ? -12.755 -2.284 22.154 1.00 97.38 93 LEU A C 1
ATOM 696 O O . LEU A 1 93 ? -12.524 -1.946 20.994 1.00 97.38 93 LEU A O 1
ATOM 700 N N . ASP A 1 94 ? -11.814 -2.772 22.965 1.00 97.44 94 ASP A N 1
ATOM 701 C CA . ASP A 1 94 ? -10.417 -2.943 22.561 1.00 97.44 94 ASP A CA 1
ATOM 702 C C . ASP A 1 94 ? -10.316 -3.890 21.344 1.00 97.44 94 ASP A C 1
ATOM 704 O O . ASP A 1 94 ? -9.556 -3.638 20.405 1.00 97.44 94 ASP A O 1
ATOM 708 N N . GLY A 1 95 ? -11.134 -4.948 21.300 1.00 97.19 95 GLY A N 1
ATOM 709 C CA . GLY A 1 95 ? -11.222 -5.863 20.160 1.00 97.19 95 GLY A CA 1
ATOM 710 C C . GLY A 1 95 ? -11.758 -5.211 18.879 1.00 97.19 95 GLY A C 1
ATOM 711 O O . GLY A 1 95 ? -11.295 -5.531 17.780 1.00 97.19 95 GLY A O 1
ATOM 712 N N . VAL A 1 96 ? -12.716 -4.287 18.991 1.00 97.62 96 VAL A N 1
ATOM 713 C CA . VAL A 1 96 ? -13.215 -3.496 17.853 1.00 97.62 96 VAL A CA 1
ATOM 714 C C . VAL A 1 96 ? -12.163 -2.494 17.378 1.00 97.62 96 VAL A C 1
ATOM 716 O O . VAL A 1 96 ? -11.955 -2.368 16.171 1.00 97.62 96 VAL A O 1
ATOM 719 N N . ASP A 1 97 ? -11.456 -1.837 18.295 1.00 97.62 97 ASP A N 1
ATOM 720 C CA . ASP A 1 97 ? -10.398 -0.879 17.966 1.00 97.62 97 ASP A CA 1
ATOM 721 C C . ASP A 1 97 ? -9.248 -1.533 17.191 1.00 97.62 97 ASP A C 1
ATOM 723 O O . ASP A 1 97 ? -8.724 -0.951 16.239 1.00 97.62 97 ASP A O 1
ATOM 727 N N . VAL A 1 98 ? -8.873 -2.766 17.546 1.00 97.75 98 VAL A N 1
ATOM 728 C CA . VAL A 1 98 ? -7.879 -3.537 16.782 1.00 97.75 98 VAL A CA 1
ATOM 729 C C . VAL A 1 98 ? -8.356 -3.765 15.346 1.00 97.75 98 VAL A C 1
ATOM 731 O O . VAL A 1 98 ? -7.628 -3.440 14.407 1.00 97.75 98 VAL A O 1
ATOM 734 N N . LYS A 1 99 ? -9.597 -4.228 15.157 1.00 97.38 99 LYS A N 1
ATOM 735 C CA . LYS A 1 99 ? -10.175 -4.445 13.818 1.00 97.38 99 LYS A CA 1
ATOM 736 C C . LYS A 1 99 ? -10.274 -3.153 13.009 1.00 97.38 99 LYS A C 1
ATOM 738 O O . LYS A 1 99 ? -10.052 -3.164 11.802 1.00 97.38 99 LYS A O 1
ATOM 743 N N . MET A 1 100 ? -10.592 -2.031 13.654 1.00 98.06 100 MET A N 1
ATOM 744 C CA . MET A 1 100 ? -10.619 -0.727 12.990 1.00 98.06 100 MET A CA 1
ATOM 745 C C . MET A 1 100 ? -9.237 -0.378 12.427 1.00 98.06 100 MET A C 1
ATOM 747 O O . MET A 1 100 ? -9.131 -0.025 11.253 1.00 98.06 100 MET A O 1
ATOM 751 N N . ARG A 1 101 ? -8.175 -0.538 13.226 1.00 97.12 101 ARG A N 1
ATOM 752 C CA . ARG A 1 101 ? -6.795 -0.261 12.792 1.00 97.12 101 ARG A CA 1
ATOM 753 C C . ARG A 1 101 ? -6.357 -1.153 11.633 1.00 97.12 101 ARG A C 1
ATOM 755 O O . ARG A 1 101 ? -5.676 -0.674 10.730 1.00 97.12 101 ARG A O 1
ATOM 762 N N . GLU A 1 102 ? -6.757 -2.424 11.632 1.00 97.69 102 GLU A N 1
ATOM 763 C CA . GLU A 1 102 ? -6.504 -3.341 10.511 1.00 97.69 102 GLU A CA 1
ATOM 764 C C . GLU A 1 102 ? -7.144 -2.828 9.211 1.00 97.69 102 GLU A C 1
ATOM 766 O O . GLU A 1 102 ? -6.487 -2.767 8.170 1.00 97.69 102 GLU A O 1
ATOM 771 N N . VAL A 1 103 ? -8.404 -2.387 9.273 1.00 98.12 103 VAL A N 1
ATOM 772 C CA . VAL A 1 103 ? -9.114 -1.829 8.111 1.00 98.12 103 VAL A CA 1
ATOM 773 C C . VAL A 1 103 ? -8.485 -0.516 7.643 1.00 98.12 103 VAL A C 1
ATOM 775 O O . VAL A 1 103 ? -8.341 -0.298 6.440 1.00 98.12 103 VAL A O 1
ATOM 778 N N . GLU A 1 104 ? -8.092 0.365 8.562 1.00 97.88 104 GLU A N 1
ATOM 779 C CA . GLU A 1 104 ? -7.415 1.620 8.220 1.00 97.88 104 GLU A CA 1
ATOM 780 C C . GLU A 1 104 ? -6.074 1.381 7.525 1.00 97.88 104 GLU A C 1
ATOM 782 O O . GLU A 1 104 ? -5.755 2.066 6.548 1.00 97.88 104 GLU A O 1
ATOM 787 N N . TYR A 1 105 ? -5.313 0.390 7.994 1.00 98.19 105 TYR A N 1
ATOM 788 C CA . TYR A 1 105 ? -4.067 -0.019 7.362 1.00 98.19 105 TYR A CA 1
ATOM 789 C C . TYR A 1 105 ? -4.300 -0.491 5.924 1.00 98.19 105 TYR A C 1
ATOM 791 O O . TYR A 1 105 ? -3.677 0.037 5.002 1.00 98.19 105 TYR A O 1
ATOM 799 N N . GLU A 1 106 ? -5.233 -1.423 5.709 1.00 97.81 106 GLU A N 1
ATOM 800 C CA . GLU A 1 106 ? -5.537 -1.927 4.363 1.00 97.81 106 GLU A CA 1
ATOM 801 C C . GLU A 1 106 ? -6.063 -0.820 3.445 1.00 97.81 106 GLU A C 1
ATOM 803 O O . GLU A 1 106 ? -5.663 -0.714 2.286 1.00 97.81 106 GLU A O 1
ATOM 808 N N . ARG A 1 107 ? -6.896 0.084 3.965 1.00 97.44 107 ARG A N 1
ATOM 809 C CA . ARG A 1 107 ? -7.391 1.241 3.213 1.00 97.44 107 ARG A CA 1
ATOM 810 C C . ARG A 1 107 ? -6.257 2.157 2.757 1.00 97.44 107 ARG A C 1
ATOM 812 O O . ARG A 1 107 ? -6.269 2.612 1.613 1.00 97.44 107 ARG A O 1
ATOM 819 N N . ASN A 1 108 ? -5.285 2.430 3.624 1.00 97.25 108 ASN A N 1
ATOM 820 C CA . ASN A 1 108 ? -4.123 3.241 3.264 1.00 97.25 108 ASN A CA 1
ATOM 821 C C . ASN A 1 108 ? -3.232 2.517 2.252 1.00 97.25 108 ASN A C 1
ATOM 823 O O . ASN A 1 108 ? -2.870 3.110 1.241 1.00 97.25 108 ASN A O 1
ATOM 827 N N . ARG A 1 109 ? -2.971 1.223 2.457 1.00 97.62 109 ARG A N 1
ATOM 828 C CA . ARG A 1 109 ? -2.206 0.390 1.523 1.00 97.62 109 ARG A CA 1
ATOM 829 C C . ARG A 1 109 ? -2.824 0.378 0.125 1.00 97.62 109 ARG A C 1
ATOM 831 O O . ARG A 1 109 ? -2.125 0.619 -0.855 1.00 97.62 109 ARG A O 1
ATOM 838 N N . VAL A 1 110 ? -4.131 0.131 0.021 1.00 97.50 110 VAL A N 1
ATOM 839 C CA . VAL A 1 110 ? -4.847 0.137 -1.265 1.00 97.50 110 VAL A CA 1
ATOM 840 C C . VAL A 1 110 ? -4.790 1.519 -1.904 1.00 97.50 110 VAL A C 1
ATOM 842 O O . VAL A 1 110 ? -4.587 1.620 -3.111 1.00 97.50 110 VAL A O 1
ATOM 845 N N . ARG A 1 111 ? -4.922 2.593 -1.120 1.00 96.31 111 ARG A N 1
ATOM 846 C CA . ARG A 1 111 ? -4.809 3.964 -1.628 1.00 96.31 111 ARG A CA 1
ATOM 847 C C . ARG A 1 111 ? -3.415 4.261 -2.183 1.00 96.31 111 ARG A C 1
ATOM 849 O O . ARG A 1 111 ? -3.316 4.845 -3.255 1.00 96.31 111 ARG A O 1
ATOM 856 N N . GLU A 1 112 ? -2.362 3.854 -1.483 1.00 95.81 112 GLU A N 1
ATOM 857 C CA . GLU A 1 112 ? -0.973 4.009 -1.934 1.00 95.81 112 GLU A CA 1
ATOM 858 C C . GLU A 1 112 ? -0.675 3.184 -3.189 1.00 95.81 112 GLU A C 1
ATOM 860 O O . GLU A 1 112 ? 0.036 3.645 -4.079 1.00 95.81 112 GLU A O 1
ATOM 865 N N . GLU A 1 113 ? -1.204 1.963 -3.286 1.00 95.19 113 GLU A N 1
ATOM 866 C CA . GLU A 1 113 ? -1.087 1.148 -4.501 1.00 95.19 113 GLU A CA 1
ATOM 867 C C . GLU A 1 113 ? -1.864 1.776 -5.662 1.00 95.19 113 GLU A C 1
ATOM 869 O O . GLU A 1 113 ? -1.336 1.905 -6.758 1.00 95.19 113 GLU A O 1
ATOM 874 N N . THR A 1 114 ? -3.084 2.256 -5.409 1.00 94.62 114 THR A N 1
ATOM 875 C CA . THR A 1 114 ? -3.905 2.941 -6.418 1.00 94.62 114 THR A CA 1
ATOM 876 C C . THR A 1 114 ? -3.196 4.185 -6.939 1.00 94.62 114 THR A C 1
ATOM 878 O O . THR A 1 114 ? -3.166 4.400 -8.144 1.00 94.62 114 THR A O 1
ATOM 881 N N . GLN A 1 115 ? -2.580 4.975 -6.055 1.00 94.12 115 GLN A N 1
ATOM 882 C CA . GLN A 1 115 ? -1.802 6.142 -6.461 1.00 94.12 115 GLN A CA 1
ATOM 883 C C . GLN A 1 115 ? -0.610 5.735 -7.332 1.00 94.12 115 GLN A C 1
ATOM 885 O O . GLN A 1 115 ? -0.411 6.326 -8.383 1.00 94.12 115 GLN A O 1
ATOM 890 N N . ARG A 1 116 ? 0.117 4.671 -6.968 1.00 90.81 116 ARG A N 1
ATOM 891 C CA . ARG A 1 116 ? 1.200 4.127 -7.804 1.00 90.81 116 ARG A CA 1
ATOM 892 C C . ARG A 1 116 ? 0.718 3.644 -9.171 1.00 90.81 116 ARG A C 1
ATOM 894 O O . ARG A 1 116 ? 1.442 3.792 -10.146 1.00 90.81 116 ARG A O 1
ATOM 901 N N . CYS A 1 117 ? -0.481 3.072 -9.249 1.00 91.00 117 CYS A N 1
ATOM 902 C CA . CYS A 1 117 ? -1.083 2.680 -10.521 1.00 91.00 117 CYS A CA 1
ATOM 903 C C . CYS A 1 117 ? -1.544 3.884 -11.355 1.00 91.00 117 CYS A C 1
ATOM 905 O O . CYS A 1 117 ? -1.516 3.799 -12.576 1.00 91.00 117 CYS A O 1
ATOM 907 N N . ILE A 1 118 ? -1.976 4.979 -10.723 1.00 88.62 118 ILE A N 1
ATOM 908 C CA . ILE A 1 118 ? -2.347 6.227 -11.411 1.00 88.62 118 ILE A CA 1
ATOM 909 C C . ILE A 1 118 ? -1.101 6.944 -11.930 1.00 88.62 118 ILE A C 1
ATOM 911 O O . ILE A 1 118 ? -1.094 7.403 -13.065 1.00 88.62 118 ILE A O 1
ATOM 915 N N . ASP A 1 119 ? -0.042 6.987 -11.123 1.00 85.06 119 ASP A N 1
ATOM 916 C CA . ASP A 1 119 ? 1.250 7.583 -11.474 1.00 85.06 119 ASP A CA 1
ATOM 917 C C . ASP A 1 119 ? 2.064 6.683 -12.430 1.00 85.06 119 ASP A C 1
ATOM 919 O O . ASP A 1 119 ? 3.258 6.897 -12.639 1.00 85.06 119 ASP A O 1
ATOM 923 N N . TYR A 1 120 ? 1.444 5.640 -12.993 1.00 84.25 120 TYR A N 1
ATOM 924 C CA . TYR A 1 120 ? 2.067 4.801 -14.002 1.00 84.25 120 TYR A CA 1
ATOM 925 C C . TYR A 1 120 ? 2.225 5.593 -15.303 1.00 84.25 120 TYR A C 1
ATOM 927 O O . TYR A 1 120 ? 1.302 5.696 -16.108 1.00 84.25 120 TYR A O 1
ATOM 935 N N . GLU A 1 121 ? 3.426 6.121 -15.517 1.00 78.25 121 GLU A N 1
ATOM 936 C CA . GLU A 1 121 ? 3.837 6.661 -16.808 1.00 78.25 121 GLU A CA 1
ATOM 937 C C . GLU A 1 121 ? 3.992 5.510 -17.802 1.00 78.25 121 GLU A C 1
ATOM 939 O O . GLU A 1 121 ? 4.787 4.576 -17.622 1.00 78.25 121 GLU A O 1
ATOM 944 N N . SER A 1 122 ? 3.197 5.556 -18.865 1.00 77.19 122 SER A N 1
ATOM 945 C CA . SER A 1 122 ? 3.246 4.524 -19.886 1.00 77.19 122 SER A CA 1
ATOM 946 C C . SER A 1 122 ? 4.517 4.686 -20.727 1.00 77.19 122 SER A C 1
ATOM 948 O O . SER A 1 122 ? 4.887 5.786 -21.128 1.00 77.19 122 SER A O 1
ATOM 950 N N . ALA A 1 123 ? 5.202 3.583 -21.041 1.00 76.06 123 ALA A N 1
ATOM 951 C CA . ALA A 1 123 ? 6.488 3.635 -21.750 1.00 76.06 123 ALA A CA 1
ATOM 952 C C . ALA A 1 123 ? 6.421 4.273 -23.157 1.00 76.06 123 ALA A C 1
ATOM 954 O O . ALA A 1 123 ? 7.461 4.576 -23.737 1.00 76.06 123 ALA A O 1
ATOM 955 N N . HIS A 1 124 ? 5.217 4.451 -23.708 1.00 72.94 124 HIS A N 1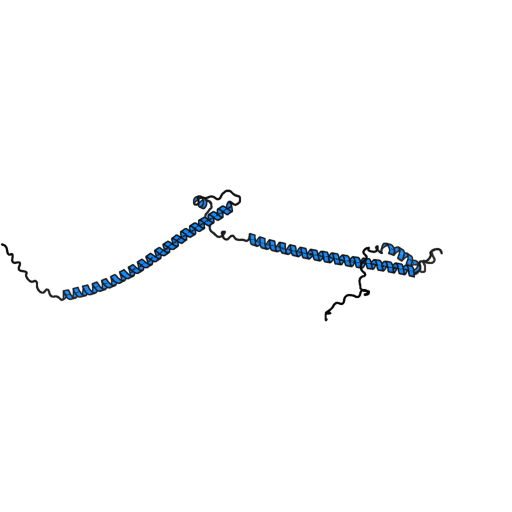
ATOM 956 C CA . HIS A 1 124 ? 4.981 5.064 -25.013 1.00 72.94 124 HIS A CA 1
ATOM 957 C C . HIS A 1 124 ? 4.664 6.565 -24.946 1.00 72.94 124 HIS A C 1
ATOM 959 O O . HIS A 1 124 ? 4.750 7.232 -25.969 1.00 72.94 124 HIS A O 1
ATOM 965 N N . GLU A 1 125 ? 4.367 7.116 -23.767 1.00 74.56 125 GLU A N 1
ATOM 966 C CA . GLU A 1 125 ? 4.112 8.547 -23.560 1.00 74.56 125 GLU A CA 1
ATOM 967 C C . GLU A 1 125 ? 5.273 9.479 -23.975 1.00 74.56 125 GLU A C 1
ATOM 969 O O . GLU A 1 125 ? 4.995 10.547 -24.521 1.00 74.56 125 GLU A O 1
ATOM 974 N N . PRO A 1 126 ? 6.567 9.117 -23.814 1.00 76.31 126 PRO A N 1
ATOM 975 C CA . PRO A 1 126 ? 7.665 9.953 -24.303 1.00 76.31 126 PRO A CA 1
ATOM 976 C C . PRO A 1 126 ? 7.978 9.776 -25.800 1.00 76.31 126 PRO A C 1
ATOM 978 O O . PRO A 1 126 ? 8.896 10.430 -26.299 1.00 76.31 126 PRO A O 1
ATOM 981 N N . ILE A 1 127 ? 7.298 8.873 -26.518 1.00 80.81 127 ILE A N 1
ATOM 982 C CA . ILE A 1 127 ? 7.555 8.629 -27.944 1.00 80.81 127 ILE A CA 1
ATOM 983 C C . ILE A 1 127 ? 6.832 9.704 -28.763 1.00 80.81 127 ILE A C 1
ATOM 985 O O . ILE A 1 127 ? 5.620 9.867 -28.650 1.00 80.81 127 ILE A O 1
ATOM 989 N N . ASP A 1 128 ? 7.576 10.425 -29.604 1.00 80.06 128 ASP A N 1
ATOM 990 C CA . ASP A 1 128 ? 7.009 11.410 -30.530 1.00 80.06 128 ASP A CA 1
ATOM 991 C C . ASP A 1 128 ? 6.259 10.677 -31.651 1.00 80.06 128 ASP A C 1
ATOM 993 O O . ASP A 1 128 ? 6.866 10.139 -32.578 1.00 80.06 128 ASP A O 1
ATOM 997 N N . LEU A 1 129 ? 4.937 10.576 -31.502 1.00 79.25 129 LEU A N 1
ATOM 998 C CA . LEU A 1 129 ? 4.060 9.897 -32.448 1.00 79.25 129 LEU A CA 1
ATOM 999 C C . LEU A 1 129 ? 3.588 10.872 -33.539 1.00 79.25 129 LEU A C 1
ATOM 1001 O O . LEU A 1 129 ? 3.242 12.021 -33.247 1.00 79.25 129 LEU A O 1
ATOM 1005 N N . PRO A 1 130 ? 3.493 10.422 -34.800 1.00 76.75 130 PRO A N 1
ATOM 1006 C CA . PRO A 1 130 ? 2.974 11.237 -35.885 1.00 76.75 130 PRO A CA 1
ATOM 1007 C C . PRO A 1 130 ? 1.501 11.569 -35.634 1.00 76.75 130 PRO A C 1
ATOM 1009 O O . PRO A 1 130 ? 0.732 10.757 -35.111 1.00 76.75 130 PRO A O 1
ATOM 1012 N N . ASN A 1 131 ? 1.087 12.769 -36.049 1.00 82.44 131 ASN A N 1
ATOM 1013 C CA . ASN A 1 131 ? -0.300 13.206 -35.913 1.00 82.44 131 ASN A CA 1
ATOM 1014 C C . ASN A 1 131 ? -1.240 12.174 -36.565 1.00 82.44 131 ASN A C 1
ATOM 1016 O O . ASN A 1 131 ? -0.975 11.688 -37.669 1.00 82.44 131 ASN A O 1
ATOM 1020 N N . VAL A 1 132 ? -2.345 11.862 -35.889 1.00 78.12 132 VAL A N 1
ATOM 1021 C CA . VAL A 1 132 ? -3.364 10.897 -36.319 1.00 78.12 132 VAL A CA 1
ATOM 1022 C C . VAL A 1 132 ? -3.782 11.127 -37.774 1.00 78.12 132 VAL A C 1
ATOM 1024 O O . VAL A 1 132 ? -3.850 10.175 -38.543 1.00 78.12 132 VAL A O 1
ATOM 1027 N N . GLU A 1 133 ? -3.978 12.378 -38.197 1.00 78.38 133 GLU A N 1
ATOM 1028 C CA . GLU A 1 133 ? -4.361 12.697 -39.582 1.00 78.38 133 GLU A CA 1
ATOM 1029 C C . GLU A 1 133 ? -3.283 12.299 -40.600 1.00 78.38 133 GLU A C 1
ATOM 1031 O O . GLU A 1 133 ? -3.584 11.748 -41.660 1.00 78.38 133 GLU A O 1
ATOM 1036 N N . THR A 1 134 ? -2.014 12.549 -40.269 1.00 77.62 134 THR A N 1
ATOM 1037 C CA . THR A 1 134 ? -0.880 12.187 -41.129 1.00 77.62 134 THR A CA 1
ATOM 1038 C C . THR A 1 134 ? -0.646 10.680 -41.170 1.00 77.62 134 THR A C 1
ATOM 1040 O O . THR A 1 134 ? -0.329 10.144 -42.228 1.00 77.62 134 THR A O 1
ATOM 1043 N N . PHE A 1 135 ? -0.874 9.996 -40.048 1.00 82.31 135 PHE A N 1
ATOM 1044 C CA . PHE A 1 135 ? -0.774 8.546 -39.930 1.00 82.31 135 PHE A CA 1
ATOM 1045 C C . PHE A 1 135 ? -1.886 7.820 -40.702 1.00 82.31 135 PHE A C 1
ATOM 1047 O O . PHE A 1 135 ? -1.616 6.908 -41.476 1.00 82.31 135 PHE A O 1
ATOM 1054 N N . LEU A 1 136 ? -3.142 8.251 -40.563 1.00 81.50 136 LEU A N 1
ATOM 1055 C CA . LEU A 1 136 ? -4.266 7.652 -41.293 1.00 81.50 136 LEU A CA 1
ATOM 1056 C C . LEU A 1 136 ? -4.160 7.868 -42.810 1.00 81.50 136 LEU A C 1
ATOM 1058 O O . LEU A 1 136 ? -4.696 7.087 -43.592 1.00 81.50 136 LEU A O 1
ATOM 1062 N N . ALA A 1 137 ? -3.458 8.919 -43.242 1.00 80.31 137 ALA A N 1
ATOM 1063 C CA . ALA A 1 137 ? -3.152 9.138 -44.651 1.00 80.31 137 ALA A CA 1
ATOM 1064 C C . ALA A 1 137 ? -2.028 8.223 -45.173 1.00 80.31 137 ALA A C 1
ATOM 1066 O O . ALA A 1 137 ? -2.022 7.897 -46.363 1.00 80.31 137 ALA A O 1
ATOM 1067 N N . SER A 1 138 ? -1.078 7.814 -44.323 1.00 74.44 138 SER A N 1
ATOM 1068 C CA . SER A 1 138 ? 0.021 6.914 -44.701 1.00 74.44 138 SER A CA 1
ATOM 1069 C C . SER A 1 138 ? -0.357 5.435 -44.591 1.00 74.44 138 SER A C 1
ATOM 1071 O O . SER A 1 138 ? 0.117 4.619 -45.384 1.00 74.44 138 SER A O 1
ATOM 1073 N N . VAL A 1 139 ? -1.238 5.089 -43.650 1.00 74.25 139 VAL A N 1
ATOM 1074 C CA . VAL A 1 139 ? -1.672 3.719 -43.369 1.00 74.25 139 VAL A CA 1
ATOM 1075 C C . VAL A 1 139 ? -3.105 3.515 -43.855 1.00 74.25 139 VAL A C 1
ATOM 1077 O O . VAL A 1 139 ? -4.056 4.055 -43.309 1.00 74.25 139 VAL A O 1
ATOM 1080 N N . GLY A 1 140 ? -3.287 2.668 -44.873 1.00 72.62 140 GLY A N 1
ATOM 1081 C CA . GLY A 1 140 ? -4.608 2.325 -45.425 1.00 72.62 140 GLY A CA 1
ATOM 1082 C C . GLY A 1 140 ? -5.462 1.398 -44.544 1.00 72.62 140 GLY A C 1
ATOM 1083 O O . GLY A 1 140 ? -6.404 0.786 -45.046 1.00 72.62 140 GLY A O 1
ATOM 1084 N N . GLN A 1 141 ? -5.109 1.234 -43.268 1.00 69.94 141 GLN A N 1
ATOM 1085 C CA . GLN A 1 141 ? -5.828 0.418 -42.293 1.00 69.94 141 GLN A CA 1
ATOM 1086 C C . GLN A 1 141 ? -6.301 1.294 -41.139 1.00 69.94 141 GLN A C 1
ATOM 1088 O O . GLN A 1 141 ? -5.510 1.973 -40.492 1.00 69.94 141 GLN A O 1
ATOM 1093 N N . THR A 1 142 ? -7.600 1.231 -40.867 1.00 74.50 142 THR A N 1
ATOM 1094 C CA . THR A 1 142 ? -8.229 1.845 -39.699 1.00 74.50 142 THR A CA 1
ATOM 1095 C C . THR A 1 142 ? -8.639 0.742 -38.723 1.00 74.50 142 THR A C 1
ATOM 1097 O O . THR A 1 142 ? -9.166 -0.287 -39.172 1.00 74.50 142 THR A O 1
ATOM 1100 N N . PRO A 1 143 ? -8.433 0.914 -37.405 1.00 75.69 143 PRO A N 1
ATOM 1101 C CA . PRO A 1 143 ? -9.009 -0.004 -36.433 1.00 75.69 143 PRO A CA 1
ATOM 1102 C C . PRO A 1 143 ? -10.542 -0.008 -36.547 1.00 75.69 143 PRO A C 1
ATOM 1104 O O . PRO A 1 143 ? -11.149 0.952 -37.021 1.00 75.69 143 PRO A O 1
ATOM 1107 N N . LYS A 1 144 ? -11.171 -1.128 -36.183 1.00 74.94 144 LYS A N 1
ATOM 1108 C CA . LYS A 1 144 ? -12.635 -1.250 -36.199 1.00 74.94 144 LYS A CA 1
ATOM 1109 C C . LYS A 1 144 ? -13.232 -0.408 -35.068 1.00 74.94 144 LYS A C 1
ATOM 1111 O O . LYS A 1 144 ? -12.639 -0.339 -33.994 1.00 74.94 144 LYS A O 1
ATOM 1116 N N . ASP A 1 145 ? -14.389 0.200 -35.327 1.00 64.69 145 ASP A N 1
ATOM 1117 C CA . ASP A 1 145 ? -15.134 1.033 -34.373 1.00 64.69 145 ASP A CA 1
ATOM 1118 C C . ASP A 1 145 ? -15.713 0.189 -33.222 1.00 64.69 145 ASP A C 1
ATOM 1120 O O . ASP A 1 145 ? -16.896 -0.146 -33.211 1.00 64.69 145 ASP A O 1
ATOM 1124 N N . ASP A 1 146 ? -14.864 -0.162 -32.257 1.0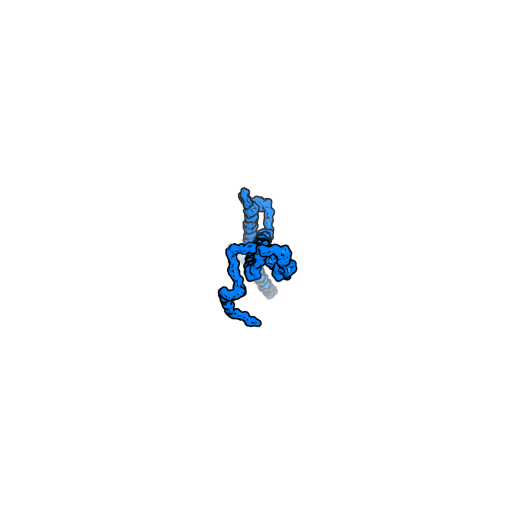0 77.62 146 ASP A N 1
ATOM 1125 C CA . ASP A 1 146 ? -15.224 -0.831 -31.003 1.00 77.62 146 ASP A CA 1
ATOM 1126 C C . ASP A 1 146 ? -14.847 0.060 -29.797 1.00 77.62 146 ASP A C 1
ATOM 1128 O O . ASP A 1 146 ? -14.092 1.024 -29.931 1.00 77.62 146 ASP A O 1
ATOM 1132 N N . GLU A 1 147 ? -15.316 -0.275 -28.586 1.00 74.88 147 GLU A N 1
ATOM 1133 C CA . GLU A 1 147 ? -15.061 0.482 -27.335 1.00 74.88 147 GLU A CA 1
ATOM 1134 C C . GLU A 1 147 ? -13.562 0.683 -26.997 1.00 74.88 147 GLU A C 1
ATOM 1136 O O . GLU A 1 147 ? -13.222 1.496 -26.142 1.00 74.88 147 GLU A O 1
ATOM 1141 N N . GLY A 1 148 ? -12.655 -0.023 -27.682 1.00 80.56 148 GLY A N 1
ATOM 1142 C CA . GLY A 1 148 ? -11.198 0.105 -27.566 1.00 80.56 148 GLY A CA 1
ATOM 1143 C C . GLY A 1 148 ? -10.514 0.834 -28.729 1.00 80.56 148 GLY A C 1
ATOM 1144 O O . GLY A 1 148 ? -9.309 0.659 -28.904 1.00 80.56 148 GLY A O 1
ATOM 1145 N N . TYR A 1 149 ? -11.249 1.601 -29.542 1.00 84.75 149 TYR A N 1
ATOM 1146 C CA . TYR A 1 149 ? -10.727 2.242 -30.756 1.00 84.75 149 TYR A CA 1
ATOM 1147 C C . TYR A 1 149 ? -9.469 3.089 -30.512 1.00 84.75 149 TYR A C 1
ATOM 1149 O O . TYR A 1 149 ? -8.489 2.943 -31.237 1.00 84.75 149 TYR A O 1
ATOM 1157 N N . GLU A 1 150 ? -9.457 3.929 -29.472 1.00 82.69 150 GLU A N 1
ATOM 1158 C CA . GLU A 1 150 ? -8.313 4.805 -29.174 1.00 82.69 150 GLU A CA 1
ATOM 1159 C C . GLU A 1 150 ? -7.048 4.008 -28.836 1.00 82.69 150 GLU A C 1
ATOM 1161 O O . GLU A 1 150 ? -5.970 4.311 -29.339 1.00 82.69 150 GLU A O 1
ATOM 1166 N N . TYR A 1 151 ? -7.180 2.943 -28.043 1.00 83.50 151 TYR A N 1
ATOM 1167 C CA . TYR A 1 151 ? -6.057 2.074 -27.693 1.00 83.50 151 TYR A CA 1
ATOM 1168 C C . TYR A 1 151 ? -5.568 1.253 -28.895 1.00 83.50 151 TYR A C 1
ATOM 1170 O O . TYR A 1 151 ? -4.371 1.060 -29.093 1.00 83.50 151 TYR A O 1
ATOM 1178 N N . ALA A 1 152 ? -6.489 0.788 -29.739 1.00 86.00 152 ALA A N 1
ATOM 1179 C CA . ALA A 1 152 ? -6.130 0.101 -30.974 1.00 86.00 152 ALA A CA 1
ATOM 1180 C C . ALA A 1 152 ? -5.413 1.042 -31.960 1.00 86.00 152 ALA A C 1
ATOM 1182 O O . ALA A 1 152 ? -4.468 0.628 -32.630 1.00 86.00 152 ALA A O 1
ATOM 1183 N N . LEU A 1 153 ? -5.829 2.310 -32.027 1.00 86.81 153 LEU A N 1
ATOM 1184 C CA . LEU A 1 153 ? -5.186 3.340 -32.838 1.00 86.81 153 LEU A CA 1
ATOM 1185 C C . LEU A 1 153 ? -3.757 3.614 -32.359 1.00 86.81 153 LEU A C 1
ATOM 1187 O O . LEU A 1 153 ? -2.844 3.610 -33.182 1.00 86.81 153 LEU A O 1
ATOM 1191 N N . THR A 1 154 ? -3.545 3.804 -31.053 1.00 85.88 154 THR A N 1
ATOM 1192 C CA . THR A 1 154 ? -2.201 4.069 -30.512 1.00 85.88 154 THR A CA 1
ATOM 1193 C C . THR A 1 154 ? -1.254 2.892 -30.731 1.00 85.88 154 THR A C 1
ATOM 1195 O O . THR A 1 154 ? -0.100 3.107 -31.097 1.00 85.88 154 THR A O 1
ATOM 1198 N N . ILE A 1 155 ? -1.731 1.647 -30.599 1.00 87.19 155 ILE A N 1
ATOM 1199 C CA . ILE A 1 155 ? -0.937 0.457 -30.944 1.00 87.19 155 ILE A CA 1
ATOM 1200 C C . ILE A 1 155 ? -0.521 0.486 -32.415 1.00 87.19 155 ILE A C 1
ATOM 1202 O O . ILE A 1 155 ? 0.660 0.328 -32.713 1.00 87.19 155 ILE A O 1
ATOM 1206 N N . LEU A 1 156 ? -1.460 0.723 -33.333 1.00 87.81 156 LEU A N 1
ATOM 1207 C CA . LEU A 1 156 ? -1.159 0.754 -34.767 1.00 87.81 156 LEU A CA 1
ATOM 1208 C C . LEU A 1 156 ? -0.165 1.869 -35.127 1.00 87.81 156 LEU A C 1
ATOM 1210 O O . LEU A 1 156 ? 0.704 1.670 -35.978 1.00 87.81 156 LEU A O 1
ATOM 1214 N N . GLN A 1 157 ? -0.253 3.025 -34.464 1.00 86.88 157 GLN A N 1
ATOM 1215 C CA . GLN A 1 157 ? 0.724 4.103 -34.624 1.00 86.88 157 GLN A CA 1
ATOM 1216 C C . GLN A 1 157 ? 2.123 3.678 -34.158 1.00 86.88 157 GLN A C 1
ATOM 1218 O O . GLN A 1 157 ? 3.103 3.914 -34.865 1.00 86.88 157 GLN A O 1
ATOM 1223 N N . LEU A 1 158 ? 2.222 3.012 -33.004 1.00 88.38 158 LEU A N 1
ATOM 1224 C CA . LEU A 1 158 ? 3.491 2.506 -32.471 1.00 88.38 158 LEU A CA 1
ATOM 1225 C C . LEU A 1 158 ? 4.110 1.426 -33.365 1.00 88.38 158 LEU A C 1
ATOM 1227 O O . LEU A 1 158 ? 5.322 1.424 -33.581 1.00 88.38 158 LEU A O 1
ATOM 1231 N N . GLU A 1 159 ? 3.295 0.519 -33.903 1.00 88.44 159 GLU A N 1
ATOM 1232 C CA . GLU A 1 159 ? 3.750 -0.517 -34.834 1.00 88.44 159 GLU A CA 1
ATOM 1233 C C . GLU A 1 159 ? 4.311 0.094 -36.123 1.00 88.44 159 GLU A C 1
ATOM 1235 O O . GLU A 1 159 ? 5.384 -0.302 -36.584 1.00 88.44 159 GLU A O 1
ATOM 1240 N N . HIS A 1 160 ? 3.637 1.106 -36.671 1.00 88.31 160 HIS A N 1
ATOM 1241 C CA . HIS A 1 160 ? 4.121 1.827 -37.843 1.00 88.31 160 HIS A CA 1
ATOM 1242 C C . HIS A 1 160 ? 5.446 2.548 -37.578 1.00 88.31 160 HIS A C 1
ATOM 1244 O O . HIS A 1 160 ? 6.376 2.421 -38.376 1.00 88.31 160 HIS A O 1
ATOM 1250 N N . GLU A 1 161 ? 5.572 3.259 -36.454 1.00 87.81 161 GLU A N 1
ATOM 1251 C CA . GLU A 1 161 ? 6.836 3.903 -36.081 1.00 87.81 161 GLU A CA 1
ATOM 1252 C C . GLU A 1 161 ? 7.972 2.890 -35.934 1.00 87.81 161 GLU A C 1
ATOM 1254 O O . GLU A 1 161 ? 9.078 3.108 -36.434 1.00 87.81 161 GLU A O 1
ATOM 1259 N N . LEU A 1 162 ? 7.700 1.733 -35.329 1.00 90.06 162 LEU A N 1
ATOM 1260 C CA . LEU A 1 162 ? 8.675 0.653 -35.238 1.00 90.06 162 LEU A CA 1
ATOM 1261 C C . LEU A 1 162 ? 9.128 0.183 -36.628 1.00 90.06 162 LEU A C 1
ATOM 1263 O O . LEU A 1 162 ? 10.330 0.036 -36.865 1.00 90.06 162 LEU A O 1
ATOM 1267 N N . GLU A 1 163 ? 8.207 -0.006 -37.574 1.00 90.44 163 GLU A N 1
ATOM 1268 C CA . GLU A 1 163 ? 8.575 -0.344 -38.951 1.00 90.44 163 GLU A CA 1
ATOM 1269 C C . GLU A 1 163 ? 9.428 0.738 -39.620 1.00 90.44 163 GLU A C 1
ATOM 1271 O O . GLU A 1 163 ? 10.369 0.423 -40.358 1.00 90.44 163 GLU A O 1
ATOM 1276 N N . GLU A 1 164 ? 9.104 2.014 -39.411 1.00 89.75 164 GLU A N 1
ATOM 1277 C CA . GLU A 1 164 ? 9.877 3.114 -39.977 1.00 89.75 164 GLU A CA 1
ATOM 1278 C C . GLU A 1 164 ? 11.283 3.196 -39.382 1.00 89.75 164 GLU A C 1
ATOM 1280 O O . GLU A 1 164 ? 12.252 3.387 -40.124 1.00 89.75 164 GLU A O 1
ATOM 1285 N N . ILE A 1 165 ? 11.424 3.002 -38.069 1.00 90.94 165 ILE A N 1
ATOM 1286 C CA . ILE A 1 165 ? 12.724 2.937 -37.395 1.00 90.94 165 ILE A CA 1
ATOM 1287 C C . ILE A 1 165 ? 13.552 1.790 -37.976 1.00 90.94 165 ILE A C 1
ATOM 1289 O O . ILE A 1 165 ? 14.683 2.025 -38.401 1.00 90.94 165 ILE A O 1
ATOM 1293 N N . LEU A 1 166 ? 12.984 0.590 -38.121 1.00 94.44 166 LEU A N 1
ATOM 1294 C CA . LEU A 1 166 ? 13.690 -0.549 -38.719 1.00 94.44 166 LEU A CA 1
ATOM 1295 C C . LEU A 1 166 ? 14.130 -0.271 -40.167 1.00 94.44 166 LEU A C 1
ATOM 1297 O O . LEU A 1 166 ? 15.251 -0.610 -40.560 1.00 94.44 166 LEU A O 1
ATOM 1301 N N . LYS A 1 167 ? 13.283 0.392 -40.969 1.00 94.69 167 LYS A N 1
ATOM 1302 C CA . LYS A 1 167 ? 13.637 0.820 -42.336 1.00 94.69 167 LYS A CA 1
ATOM 1303 C C . LYS A 1 167 ? 14.808 1.810 -42.316 1.00 94.69 167 LYS A C 1
ATOM 1305 O O . LYS A 1 167 ? 15.743 1.657 -43.107 1.00 94.69 167 LYS A O 1
ATOM 1310 N N . ARG A 1 168 ? 14.790 2.799 -41.416 1.00 94.62 168 ARG A N 1
ATOM 1311 C CA . ARG A 1 168 ? 15.870 3.791 -41.258 1.00 94.62 168 ARG A CA 1
ATOM 1312 C C . ARG A 1 168 ? 17.167 3.137 -40.783 1.00 94.62 168 ARG A C 1
ATOM 1314 O O . ARG A 1 168 ? 18.224 3.422 -41.341 1.00 94.62 168 ARG A O 1
ATOM 1321 N N . GLU A 1 169 ? 17.107 2.222 -39.823 1.00 95.12 169 GLU A N 1
ATOM 1322 C CA . GLU A 1 169 ? 18.274 1.484 -39.330 1.00 95.12 169 GLU A CA 1
ATOM 1323 C C . GLU A 1 169 ? 18.924 0.637 -40.429 1.00 95.12 169 GLU A C 1
ATOM 1325 O O . GLU A 1 169 ? 20.146 0.674 -40.599 1.00 95.12 169 GLU A O 1
ATOM 1330 N N . ALA A 1 170 ? 18.122 -0.059 -41.240 1.00 96.00 170 ALA A N 1
ATOM 1331 C CA . ALA A 1 170 ? 18.624 -0.813 -42.385 1.00 96.00 170 ALA A CA 1
ATOM 1332 C C . ALA A 1 170 ? 19.326 0.099 -43.410 1.00 96.00 170 ALA A C 1
ATOM 1334 O O . ALA A 1 170 ? 20.398 -0.243 -43.919 1.00 96.00 170 ALA A O 1
ATOM 1335 N N . GLN A 1 171 ? 18.766 1.284 -43.677 1.00 96.19 171 GLN A N 1
ATOM 1336 C CA . GLN A 1 171 ? 19.394 2.282 -44.548 1.00 96.19 171 GLN A CA 1
ATOM 1337 C C . GLN A 1 171 ? 20.711 2.800 -43.964 1.00 96.19 171 GLN A C 1
ATOM 1339 O O . GLN A 1 171 ? 21.711 2.864 -44.679 1.00 96.19 171 GLN A O 1
ATOM 1344 N N . VAL A 1 172 ? 20.754 3.121 -42.669 1.00 96.88 172 VAL A N 1
ATOM 1345 C CA . VAL A 1 172 ? 21.980 3.568 -41.992 1.00 96.88 172 VAL A CA 1
ATOM 1346 C C . VAL A 1 172 ? 23.051 2.481 -42.034 1.00 96.88 172 VAL A C 1
ATOM 1348 O O . VAL A 1 172 ? 24.209 2.780 -42.336 1.00 96.88 172 VAL A O 1
ATOM 1351 N N . ALA A 1 173 ? 22.690 1.220 -41.796 1.00 95.69 173 ALA A N 1
ATOM 1352 C CA . ALA A 1 173 ? 23.615 0.093 -41.886 1.00 95.69 173 ALA A CA 1
ATOM 1353 C C . ALA A 1 173 ? 24.193 -0.055 -43.303 1.00 95.69 173 ALA A C 1
ATOM 1355 O O . ALA A 1 173 ? 25.407 -0.217 -43.469 1.00 95.69 173 ALA A O 1
ATOM 1356 N N . GLN A 1 174 ? 23.348 0.069 -44.330 1.00 96.19 174 GLN A N 1
ATOM 1357 C CA . GLN A 1 174 ? 23.773 0.007 -45.726 1.00 96.19 174 GLN A CA 1
ATOM 1358 C C . GLN A 1 174 ? 24.693 1.181 -46.095 1.00 96.19 174 GLN A C 1
ATOM 1360 O O . GLN A 1 174 ? 25.791 0.963 -46.605 1.00 96.19 174 GLN A O 1
ATOM 1365 N N . LEU A 1 175 ? 24.316 2.414 -45.747 1.00 96.31 175 LEU A N 1
ATOM 1366 C CA . LEU A 1 175 ? 25.136 3.608 -45.980 1.00 96.31 175 LEU A CA 1
ATOM 1367 C C . LEU A 1 175 ? 26.479 3.539 -45.243 1.00 96.31 175 LEU A C 1
ATOM 1369 O O . LEU A 1 175 ? 27.506 3.962 -45.771 1.00 96.31 175 LEU A O 1
ATOM 1373 N N . THR A 1 176 ? 26.499 2.969 -44.038 1.00 95.94 176 THR A N 1
ATOM 1374 C CA . THR A 1 176 ? 27.726 2.749 -43.259 1.00 95.94 176 THR A CA 1
ATOM 1375 C C . THR A 1 176 ? 28.650 1.758 -43.966 1.00 95.94 176 THR A C 1
ATOM 1377 O O . THR A 1 176 ? 29.851 2.012 -44.100 1.00 95.94 176 THR A O 1
ATOM 1380 N N . LYS A 1 177 ? 28.094 0.660 -44.489 1.00 96.81 177 LYS A N 1
ATOM 1381 C CA . LYS A 1 177 ? 28.838 -0.330 -45.276 1.00 96.81 177 LYS A CA 1
ATOM 1382 C C . LYS A 1 177 ? 29.411 0.279 -46.557 1.00 96.81 177 LYS A C 1
ATOM 1384 O O . LYS A 1 177 ? 30.583 0.044 -46.866 1.00 96.81 177 LYS A O 1
ATOM 1389 N N . ASP A 1 178 ? 28.622 1.083 -47.263 1.00 96.50 178 ASP A N 1
ATOM 1390 C CA . ASP A 1 178 ? 29.034 1.747 -48.500 1.00 96.50 178 ASP A CA 1
ATOM 1391 C C . ASP A 1 178 ? 30.115 2.802 -48.226 1.00 96.50 178 ASP A C 1
ATOM 1393 O O . ASP A 1 178 ? 31.151 2.823 -48.895 1.00 96.50 178 ASP A O 1
ATOM 1397 N N . ARG A 1 179 ? 29.963 3.603 -47.162 1.00 97.12 179 ARG A N 1
ATOM 1398 C CA . ARG A 1 179 ? 31.003 4.521 -46.668 1.00 97.12 179 ARG A CA 1
ATOM 1399 C C . ARG A 1 179 ? 32.318 3.783 -46.417 1.00 97.12 179 ARG A C 1
ATOM 1401 O O . ARG A 1 179 ? 33.370 4.227 -46.879 1.00 97.12 179 ARG A O 1
ATOM 1408 N N . ASP A 1 180 ? 32.285 2.653 -45.717 1.00 96.50 180 ASP A N 1
ATOM 1409 C CA . ASP A 1 180 ? 33.493 1.888 -45.390 1.00 96.50 180 ASP A CA 1
ATOM 1410 C C . ASP A 1 180 ? 34.115 1.214 -46.619 1.00 96.50 180 ASP A C 1
ATOM 1412 O O . ASP A 1 180 ? 35.340 1.068 -46.706 1.00 96.50 180 ASP A O 1
ATOM 1416 N N . ALA A 1 181 ? 33.300 0.821 -47.600 1.00 96.62 181 ALA A N 1
ATOM 1417 C CA . ALA A 1 181 ? 33.779 0.373 -48.904 1.00 96.62 181 ALA A CA 1
ATOM 1418 C C . ALA A 1 181 ? 34.491 1.511 -49.656 1.00 96.62 181 ALA A C 1
ATOM 1420 O O . ALA A 1 181 ? 35.619 1.325 -50.119 1.00 96.62 181 ALA A O 1
ATOM 1421 N N . HIS A 1 182 ? 33.906 2.712 -49.694 1.00 96.38 182 HIS A N 1
ATOM 1422 C CA . HIS A 1 182 ? 34.520 3.886 -50.319 1.00 96.38 182 HIS A CA 1
ATOM 1423 C C . HIS A 1 182 ? 35.816 4.320 -49.625 1.00 96.38 182 HIS A C 1
ATOM 1425 O O . HIS A 1 182 ? 36.792 4.647 -50.303 1.00 96.38 182 HIS A O 1
ATOM 1431 N N . ILE A 1 183 ? 35.880 4.278 -48.290 1.00 96.62 183 ILE A N 1
ATOM 1432 C CA . ILE A 1 183 ? 37.111 4.576 -47.540 1.00 96.62 183 ILE A CA 1
ATOM 1433 C C . ILE A 1 183 ? 38.218 3.579 -47.905 1.00 96.62 183 ILE A C 1
ATOM 1435 O O . ILE A 1 183 ? 39.364 3.987 -48.112 1.00 96.62 183 ILE A O 1
ATOM 1439 N N . ARG A 1 184 ? 37.896 2.283 -48.011 1.00 96.06 184 ARG A N 1
ATOM 1440 C CA . ARG A 1 184 ? 38.859 1.250 -48.426 1.00 96.06 184 ARG A CA 1
ATOM 1441 C C . ARG A 1 184 ? 39.341 1.463 -49.859 1.00 96.06 184 ARG A C 1
ATOM 1443 O O . ARG A 1 184 ? 40.549 1.513 -50.071 1.00 96.06 184 ARG A O 1
ATOM 1450 N N . ALA A 1 185 ? 38.426 1.688 -50.801 1.00 96.06 185 ALA A N 1
ATOM 1451 C CA . ALA A 1 185 ? 38.772 1.977 -52.191 1.00 96.06 185 ALA A CA 1
ATOM 1452 C C . ALA A 1 185 ? 39.653 3.234 -52.310 1.00 96.06 185 ALA A C 1
ATOM 1454 O O . ALA A 1 185 ? 40.667 3.221 -53.003 1.00 96.06 185 ALA A O 1
ATOM 1455 N N . LYS A 1 186 ? 39.336 4.304 -51.567 1.00 96.38 186 LYS A N 1
ATOM 1456 C CA . LYS A 1 186 ? 40.145 5.533 -51.535 1.00 96.38 186 LYS A CA 1
ATOM 1457 C C . LYS A 1 186 ? 41.554 5.286 -50.990 1.00 96.38 186 LYS A C 1
ATOM 1459 O O . LYS A 1 186 ? 42.511 5.833 -51.532 1.00 96.38 186 LYS A O 1
ATOM 1464 N N . LYS A 1 187 ? 41.699 4.471 -49.937 1.00 96.56 187 LYS A N 1
ATOM 1465 C CA . LYS A 1 187 ? 43.016 4.077 -49.403 1.00 96.56 187 LYS A CA 1
ATOM 1466 C C . LYS A 1 187 ? 43.819 3.277 -50.430 1.00 96.56 187 LYS A C 1
ATOM 1468 O O . LYS A 1 187 ? 44.999 3.551 -50.605 1.00 96.56 187 LYS A O 1
ATOM 1473 N N . GLU A 1 188 ? 43.186 2.337 -51.127 1.00 95.56 188 GLU A N 1
ATOM 1474 C CA . GLU A 1 188 ? 43.844 1.533 -52.162 1.00 95.56 188 GLU A CA 1
ATOM 1475 C C . GLU A 1 188 ? 44.293 2.386 -53.356 1.00 95.56 188 GLU A C 1
ATOM 1477 O O . GLU A 1 188 ? 45.435 2.268 -53.797 1.00 95.56 188 GLU A O 1
ATOM 1482 N N . ILE A 1 189 ? 43.431 3.286 -53.844 1.00 95.44 189 ILE A N 1
ATOM 1483 C CA . ILE A 1 189 ? 43.786 4.241 -54.902 1.00 95.44 189 ILE A CA 1
ATOM 1484 C C . ILE A 1 189 ? 44.965 5.098 -54.452 1.00 95.44 189 ILE A C 1
ATOM 1486 O O . ILE A 1 189 ? 45.922 5.227 -55.203 1.00 95.44 189 ILE A O 1
ATOM 1490 N N . LYS A 1 190 ? 44.941 5.621 -53.218 1.00 96.56 190 LYS A N 1
ATOM 1491 C CA . LYS A 1 190 ? 46.055 6.408 -52.679 1.00 96.56 190 LYS A CA 1
ATOM 1492 C C . LYS A 1 190 ? 47.373 5.628 -52.721 1.00 96.56 190 LYS A C 1
ATOM 1494 O O . LYS A 1 190 ? 48.349 6.149 -53.239 1.00 96.56 190 LYS A O 1
ATOM 1499 N N . ILE A 1 191 ? 47.386 4.376 -52.259 1.00 95.25 191 ILE A N 1
ATOM 1500 C CA . ILE A 1 191 ? 48.588 3.523 -52.292 1.00 95.25 191 ILE A CA 1
ATOM 1501 C C . ILE A 1 191 ? 49.088 3.324 -53.731 1.00 95.25 191 ILE A C 1
ATOM 1503 O O . ILE A 1 191 ? 50.289 3.407 -53.983 1.00 95.25 191 ILE A O 1
ATOM 1507 N N . LYS A 1 192 ? 48.181 3.070 -54.684 1.00 95.25 192 LYS A N 1
ATOM 1508 C CA . LYS A 1 192 ? 48.544 2.903 -56.100 1.00 95.25 192 LYS A CA 1
ATOM 1509 C C . LYS A 1 192 ? 49.095 4.195 -56.702 1.00 95.25 192 LYS A C 1
ATOM 1511 O O . LYS A 1 192 ? 50.087 4.134 -57.419 1.00 95.25 192 LYS A O 1
ATOM 1516 N N . THR A 1 193 ? 48.492 5.343 -56.402 1.00 96.00 193 THR A N 1
ATOM 1517 C CA . THR A 1 193 ? 48.979 6.652 -56.858 1.00 96.00 193 THR A CA 1
ATOM 1518 C C . THR A 1 193 ? 50.356 6.960 -56.276 1.00 96.00 193 THR A C 1
ATOM 1520 O O . THR A 1 193 ? 51.265 7.263 -57.042 1.00 96.00 193 THR A O 1
ATOM 1523 N N . ASP A 1 194 ? 50.549 6.769 -54.967 1.00 95.56 194 ASP A N 1
ATOM 1524 C CA . ASP A 1 194 ? 51.847 6.961 -54.307 1.00 95.56 194 ASP A CA 1
ATOM 1525 C C . ASP A 1 194 ? 52.930 6.066 -54.956 1.00 95.56 194 ASP A C 1
ATOM 1527 O O . ASP A 1 194 ? 54.061 6.499 -55.185 1.00 95.56 194 ASP A O 1
ATOM 1531 N N . ALA A 1 195 ? 52.592 4.822 -55.323 1.00 94.94 195 ALA A N 1
ATOM 1532 C CA . ALA A 1 195 ? 53.503 3.929 -56.043 1.00 94.94 195 ALA A CA 1
ATOM 1533 C C . ALA A 1 195 ? 53.825 4.422 -57.466 1.00 94.94 195 ALA A C 1
ATOM 1535 O O . ALA A 1 195 ? 54.989 4.397 -57.879 1.00 94.94 195 ALA A O 1
ATOM 1536 N N . VAL A 1 196 ? 52.822 4.889 -58.218 1.00 95.62 196 VAL A N 1
ATOM 1537 C CA . VAL A 1 196 ? 53.018 5.488 -59.550 1.00 95.62 196 VAL A CA 1
ATOM 1538 C C . VAL A 1 196 ? 53.933 6.712 -59.464 1.00 95.62 196 VAL A C 1
ATOM 1540 O O . VAL A 1 196 ? 54.839 6.829 -60.288 1.00 95.62 196 VAL A O 1
ATOM 1543 N N . ASP A 1 197 ? 53.782 7.561 -58.445 1.00 94.25 197 ASP A N 1
ATOM 1544 C CA . ASP A 1 197 ? 54.644 8.730 -58.227 1.00 94.25 197 ASP A CA 1
ATOM 1545 C C . ASP A 1 197 ? 56.110 8.330 -57.992 1.00 94.25 197 ASP A C 1
ATOM 1547 O O . ASP A 1 197 ? 57.029 8.917 -58.575 1.00 94.25 197 ASP A O 1
ATOM 1551 N N . VAL A 1 198 ? 56.353 7.271 -57.208 1.00 94.94 198 VAL A N 1
ATOM 1552 C CA . VAL A 1 198 ? 57.702 6.708 -57.012 1.00 94.94 198 VAL A CA 1
ATOM 1553 C C . VAL A 1 198 ? 58.285 6.191 -58.332 1.00 94.94 198 VAL A C 1
ATOM 1555 O O . VAL A 1 198 ? 59.444 6.486 -58.654 1.00 94.94 198 VAL A O 1
ATOM 1558 N N . HIS A 1 199 ? 57.499 5.449 -59.120 1.00 93.56 199 HIS A N 1
ATOM 1559 C CA . HIS A 1 199 ? 57.927 4.950 -60.429 1.00 93.56 199 HIS A CA 1
ATOM 1560 C C . HIS A 1 199 ? 58.222 6.087 -61.410 1.00 93.56 199 HIS A C 1
ATOM 1562 O O . HIS A 1 199 ? 59.240 6.038 -62.103 1.00 93.56 199 HIS A O 1
ATOM 1568 N N . LEU A 1 200 ? 57.398 7.135 -61.432 1.00 94.12 200 LEU A N 1
ATOM 1569 C CA . LEU A 1 200 ? 57.583 8.300 -62.290 1.00 94.12 200 LEU A CA 1
ATOM 1570 C C . LEU A 1 200 ? 58.850 9.077 -61.912 1.00 94.12 200 LEU A C 1
ATOM 1572 O O . LEU A 1 200 ? 59.633 9.442 -62.789 1.00 94.12 200 LEU A O 1
ATOM 1576 N N . ALA A 1 201 ? 59.123 9.256 -60.617 1.00 92.94 201 ALA A N 1
ATOM 1577 C CA . ALA A 1 201 ? 60.370 9.856 -60.144 1.00 92.94 201 ALA A CA 1
ATOM 1578 C C . ALA A 1 201 ? 61.606 9.003 -60.496 1.00 92.94 201 ALA A C 1
ATOM 1580 O O . ALA A 1 201 ? 62.688 9.533 -60.768 1.00 92.94 201 ALA A O 1
ATOM 1581 N N . GLY A 1 202 ? 61.479 7.672 -60.490 1.00 93.25 202 GLY A N 1
ATOM 1582 C CA . GLY A 1 202 ? 62.512 6.752 -60.978 1.00 93.25 202 GLY A CA 1
ATOM 1583 C C . GLY A 1 202 ? 62.733 6.865 -62.491 1.00 93.25 202 GLY A C 1
ATOM 1584 O O . GLY A 1 202 ? 63.874 6.974 -62.951 1.00 93.25 202 GLY A O 1
ATOM 1585 N N . PHE A 1 203 ? 61.649 6.916 -63.264 1.00 93.50 203 PHE A N 1
ATOM 1586 C CA . PHE A 1 203 ? 61.688 7.118 -64.709 1.00 93.50 203 PHE A CA 1
ATOM 1587 C C . PHE A 1 203 ? 62.323 8.465 -65.072 1.00 93.50 203 PHE A C 1
ATOM 1589 O O . PHE A 1 203 ? 63.246 8.506 -65.874 1.00 93.50 203 PHE A O 1
ATOM 1596 N N . ALA A 1 204 ? 61.931 9.563 -64.423 1.00 92.81 204 ALA A N 1
ATOM 1597 C CA . ALA A 1 204 ? 62.523 10.879 -64.657 1.00 92.81 204 ALA A CA 1
ATOM 1598 C C . ALA A 1 204 ? 64.039 10.891 -64.382 1.00 92.81 204 ALA A C 1
ATOM 1600 O O . ALA A 1 204 ? 64.811 11.447 -65.163 1.00 92.81 204 ALA A O 1
ATOM 1601 N N . ARG A 1 205 ? 64.495 10.228 -63.308 1.00 90.00 205 ARG A N 1
ATOM 1602 C CA . ARG A 1 205 ? 65.930 10.084 -63.000 1.00 90.00 205 ARG A CA 1
ATOM 1603 C C . ARG A 1 205 ? 66.678 9.282 -64.064 1.00 90.00 205 ARG A C 1
ATOM 1605 O O . ARG A 1 205 ? 67.749 9.701 -64.498 1.00 90.00 205 ARG A O 1
ATOM 1612 N N . THR A 1 206 ? 66.125 8.151 -64.496 1.00 90.19 206 THR A N 1
ATOM 1613 C CA . THR A 1 206 ? 66.741 7.304 -65.532 1.00 90.19 206 THR A CA 1
ATOM 1614 C C . THR A 1 206 ? 66.731 7.972 -66.908 1.00 90.19 206 THR A C 1
ATOM 1616 O O . THR A 1 206 ? 67.755 7.960 -67.586 1.00 90.19 206 THR A O 1
ATOM 1619 N N . ALA A 1 207 ? 65.640 8.638 -67.288 1.00 89.38 207 ALA A N 1
ATOM 1620 C CA . ALA A 1 207 ? 65.538 9.435 -68.507 1.00 89.38 207 ALA A CA 1
ATOM 1621 C C . ALA A 1 207 ? 66.540 10.600 -68.509 1.00 89.38 207 ALA A C 1
ATOM 1623 O O . ALA A 1 207 ? 67.259 10.778 -69.491 1.00 89.38 207 ALA A O 1
ATOM 1624 N N . ASN A 1 208 ? 66.678 11.333 -67.397 1.00 86.75 208 ASN A N 1
ATOM 1625 C CA . ASN A 1 208 ? 67.697 12.379 -67.253 1.00 86.75 208 ASN A CA 1
ATOM 1626 C C . ASN A 1 208 ? 69.123 11.817 -67.343 1.00 86.75 208 ASN A C 1
ATOM 1628 O O . ASN A 1 208 ? 69.985 12.445 -67.954 1.00 86.75 208 ASN A O 1
ATOM 1632 N N . ALA A 1 209 ? 69.377 10.631 -66.781 1.00 85.69 209 ALA A N 1
ATOM 1633 C CA . ALA A 1 209 ? 70.667 9.953 -66.898 1.00 85.69 209 ALA A CA 1
ATOM 1634 C C . ALA A 1 209 ? 70.958 9.469 -68.331 1.00 85.69 209 ALA A C 1
ATOM 1636 O O . ALA A 1 209 ? 72.104 9.491 -68.772 1.00 85.69 209 ALA A O 1
ATOM 1637 N N . HIS A 1 210 ? 69.940 9.032 -69.074 1.00 82.94 210 HIS A N 1
ATOM 1638 C CA . HIS A 1 210 ? 70.088 8.668 -70.482 1.00 82.94 210 HIS A CA 1
ATOM 1639 C C . HIS A 1 210 ? 70.303 9.906 -71.361 1.00 82.94 210 HIS A C 1
ATOM 1641 O O . HIS A 1 210 ? 71.185 9.906 -72.212 1.00 82.94 210 HIS A O 1
ATOM 1647 N N . TYR A 1 211 ? 69.552 10.982 -71.123 1.00 80.19 211 TYR A N 1
ATOM 1648 C CA . TYR A 1 211 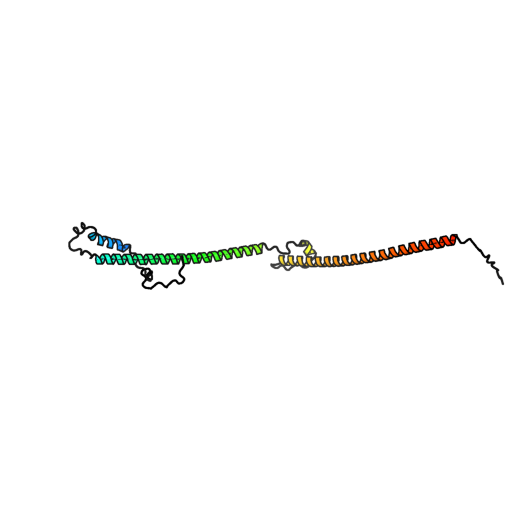? 69.708 12.263 -71.812 1.00 80.19 211 TYR A CA 1
ATOM 1649 C C . TYR A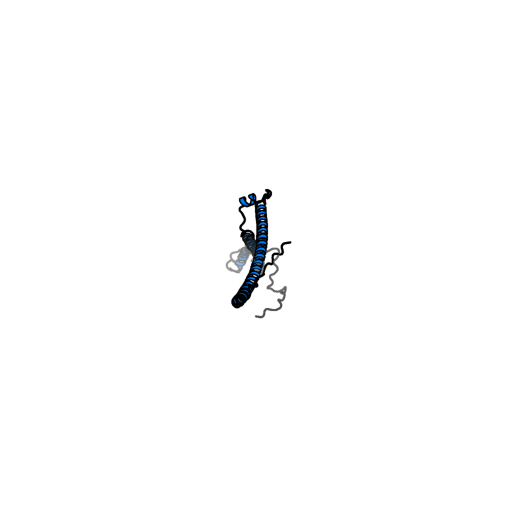 1 211 ? 71.074 12.910 -71.547 1.00 80.19 211 TYR A C 1
ATOM 1651 O O . TYR A 1 211 ? 71.708 13.440 -72.459 1.00 80.19 211 TYR A O 1
ATOM 1659 N N . SER A 1 212 ? 71.577 12.845 -70.310 1.00 76.75 212 SER A N 1
ATOM 1660 C CA . SER A 1 212 ? 72.929 13.316 -70.010 1.00 76.75 212 SER A CA 1
ATOM 1661 C C . SER A 1 212 ? 73.977 12.468 -70.729 1.00 76.75 212 SER A C 1
ATOM 1663 O O . SER A 1 212 ? 74.859 13.035 -71.361 1.00 76.75 212 SER A O 1
ATOM 1665 N N . LYS A 1 213 ? 73.843 11.134 -70.745 1.00 76.88 213 LYS A N 1
ATOM 1666 C CA . LYS A 1 213 ? 74.719 10.248 -71.531 1.00 76.88 213 LYS A CA 1
ATOM 1667 C C . LYS A 1 213 ? 74.628 10.511 -73.039 1.00 76.88 213 LYS A C 1
ATOM 1669 O O . LYS A 1 213 ? 75.664 10.512 -73.692 1.00 76.88 213 LYS A O 1
ATOM 1674 N N . SER A 1 214 ? 73.445 10.807 -73.590 1.00 66.19 214 SER A N 1
ATOM 1675 C CA . SER A 1 214 ? 73.274 11.141 -75.014 1.00 66.19 214 SER A CA 1
ATOM 1676 C C . SER A 1 214 ? 73.920 12.476 -75.398 1.00 66.19 214 SER A C 1
ATOM 1678 O O . SER A 1 214 ? 74.392 12.610 -76.520 1.00 66.19 214 SER A O 1
ATOM 1680 N N . LYS A 1 215 ? 74.009 13.445 -74.472 1.00 60.53 215 LYS A N 1
ATOM 1681 C CA . LYS A 1 215 ? 74.767 14.698 -74.665 1.00 60.53 215 LYS A CA 1
ATOM 1682 C C . LYS A 1 215 ? 76.282 14.494 -74.787 1.00 60.53 215 LYS A C 1
ATOM 1684 O O . LYS A 1 215 ? 76.949 15.358 -75.345 1.00 60.53 215 LYS A O 1
ATOM 1689 N N . TYR A 1 216 ? 76.817 13.386 -74.270 1.00 55.41 216 TYR A N 1
ATOM 1690 C CA . TYR A 1 216 ? 78.244 13.044 -74.342 1.00 55.41 216 TYR A CA 1
ATOM 1691 C C . TYR A 1 216 ? 78.594 12.093 -75.492 1.00 55.41 216 TYR A C 1
ATOM 1693 O O . TYR A 1 216 ? 79.767 11.759 -75.651 1.00 55.41 216 TYR A O 1
ATOM 1701 N N . TYR A 1 217 ? 77.628 11.692 -76.326 1.00 51.50 217 TYR A N 1
ATOM 1702 C CA . TYR A 1 217 ? 77.966 11.142 -77.633 1.00 51.50 217 TYR A CA 1
ATOM 1703 C C . TYR A 1 217 ? 78.266 12.312 -78.575 1.00 51.50 217 TYR A C 1
ATOM 1705 O O . TYR A 1 217 ? 77.352 13.075 -78.898 1.00 51.50 217 TYR A O 1
ATOM 1713 N N . PRO A 1 218 ? 79.517 12.493 -79.039 1.00 44.75 218 PRO A N 1
ATOM 1714 C CA . PRO A 1 218 ? 79.739 13.313 -80.216 1.00 44.75 218 PRO A CA 1
ATOM 1715 C C . PRO A 1 218 ? 78.927 12.706 -81.361 1.00 44.75 218 PRO A C 1
ATOM 1717 O O . PRO A 1 218 ? 78.820 11.484 -81.475 1.00 44.75 218 PRO A O 1
ATOM 1720 N N . ALA A 1 219 ? 78.366 13.562 -82.211 1.00 51.69 219 ALA A N 1
ATOM 1721 C CA . ALA A 1 219 ? 77.912 13.162 -83.531 1.00 51.69 219 ALA A CA 1
ATOM 1722 C C . ALA A 1 219 ? 79.064 12.422 -84.231 1.00 51.69 219 ALA A C 1
ATOM 1724 O O . ALA A 1 219 ? 79.985 13.044 -84.755 1.00 51.69 219 ALA A O 1
ATOM 1725 N N . LEU A 1 220 ? 79.049 11.092 -84.189 1.00 47.56 220 LEU A N 1
ATOM 1726 C CA . LEU A 1 220 ? 79.990 10.259 -84.911 1.00 47.56 220 LEU A CA 1
ATOM 1727 C C . LEU A 1 220 ? 79.202 9.308 -85.803 1.00 47.56 220 LEU A C 1
ATOM 1729 O O . LEU A 1 220 ? 78.579 8.351 -85.357 1.00 47.56 220 LEU A O 1
ATOM 1733 N N . ILE A 1 221 ? 79.358 9.623 -87.089 1.00 44.56 221 ILE A N 1
ATOM 1734 C CA . ILE A 1 221 ? 79.214 8.775 -88.266 1.00 44.56 221 ILE A CA 1
ATOM 1735 C C . ILE A 1 221 ? 77.785 8.688 -88.820 1.00 44.56 221 ILE A C 1
ATOM 1737 O O . ILE A 1 221 ? 77.074 7.695 -88.711 1.00 44.56 221 ILE A O 1
ATOM 1741 N N . VAL A 1 222 ? 77.429 9.743 -89.559 1.00 42.91 222 VAL A N 1
ATOM 1742 C CA . VAL A 1 222 ? 76.688 9.583 -90.814 1.00 42.91 222 VAL A CA 1
ATOM 1743 C C . VAL A 1 222 ? 77.548 8.692 -91.716 1.00 42.91 222 VAL A C 1
ATOM 1745 O O . VAL A 1 222 ? 78.560 9.142 -92.247 1.00 42.91 222 VAL A O 1
ATOM 1748 N N . TYR A 1 223 ? 77.177 7.423 -91.878 1.00 41.53 223 TYR A N 1
ATOM 1749 C CA . TYR A 1 223 ? 77.596 6.681 -93.062 1.00 41.53 223 TYR A CA 1
ATOM 1750 C C . TYR A 1 223 ? 76.802 7.247 -94.243 1.00 41.53 223 TYR A C 1
ATOM 1752 O O . TYR A 1 223 ? 75.569 7.265 -94.172 1.00 41.53 223 TYR A O 1
ATOM 1760 N N . PRO A 1 224 ? 77.440 7.706 -95.334 1.00 42.56 224 PRO A N 1
ATOM 1761 C CA . PRO A 1 224 ? 76.711 7.887 -96.573 1.00 42.56 224 PRO A CA 1
ATOM 1762 C C . PRO A 1 224 ? 76.299 6.490 -97.041 1.00 42.56 224 PRO A C 1
ATOM 1764 O O . PRO A 1 224 ? 77.121 5.715 -97.524 1.00 42.56 224 PRO A O 1
ATOM 1767 N N . VAL A 1 225 ? 75.023 6.145 -96.871 1.00 42.56 225 VAL A N 1
ATOM 1768 C CA . VAL A 1 225 ? 74.421 5.064 -97.650 1.00 42.56 225 VAL A CA 1
ATOM 1769 C C . VAL A 1 225 ? 74.361 5.585 -99.080 1.00 42.56 225 VAL A C 1
ATOM 1771 O O . VAL A 1 225 ? 73.465 6.343 -99.450 1.00 42.56 225 VAL A O 1
ATOM 1774 N N . SER A 1 226 ? 75.365 5.235 -99.879 1.00 46.47 226 SER A N 1
ATOM 1775 C CA . SER A 1 226 ? 75.293 5.329 -101.328 1.00 46.47 226 SER A CA 1
ATOM 1776 C C . SER A 1 226 ? 74.191 4.381 -101.792 1.00 46.47 226 SER A C 1
ATOM 1778 O O . SER A 1 226 ? 74.364 3.167 -101.855 1.00 46.47 226 SER A O 1
ATOM 1780 N N . VAL A 1 227 ? 73.031 4.955 -102.100 1.00 50.94 227 VAL A N 1
ATOM 1781 C CA . VAL A 1 227 ? 71.975 4.281 -102.852 1.00 50.94 227 VAL A CA 1
ATOM 1782 C C . VAL A 1 227 ? 72.512 4.053 -104.263 1.00 50.94 227 VAL A C 1
ATOM 1784 O O . VAL A 1 227 ? 72.513 4.961 -105.093 1.00 50.94 227 VAL A O 1
ATOM 1787 N N . THR A 1 228 ? 73.000 2.847 -104.547 1.00 45.66 228 THR A N 1
ATOM 1788 C CA . THR A 1 228 ? 73.165 2.386 -105.924 1.00 45.66 228 THR A CA 1
ATOM 1789 C C . THR A 1 228 ? 71.800 1.963 -106.450 1.00 45.66 228 THR A C 1
ATOM 1791 O O . THR A 1 228 ? 71.233 0.934 -106.091 1.00 45.66 228 THR A O 1
ATOM 1794 N N . LEU A 1 229 ? 71.254 2.819 -107.306 1.00 50.22 229 LEU A N 1
ATOM 1795 C CA . LEU A 1 229 ? 70.081 2.554 -108.121 1.00 50.22 229 LEU A CA 1
ATOM 1796 C C . LEU A 1 229 ? 70.460 1.498 -109.179 1.00 50.22 229 LEU A C 1
ATOM 1798 O O . LEU A 1 229 ? 70.987 1.851 -110.232 1.00 50.22 229 LEU A O 1
ATOM 1802 N N . SER A 1 230 ? 70.231 0.208 -108.911 1.00 41.09 230 SER A N 1
ATOM 1803 C CA . SER A 1 230 ? 70.299 -0.811 -109.967 1.00 41.09 230 SER A CA 1
ATOM 1804 C C . SER A 1 230 ? 68.979 -0.808 -110.724 1.00 41.09 230 SER A C 1
ATOM 1806 O O . SER A 1 230 ? 67.951 -1.269 -110.230 1.00 41.09 230 SER A O 1
ATOM 1808 N N . ARG A 1 231 ? 69.021 -0.209 -111.911 1.00 46.97 231 ARG A N 1
ATOM 1809 C CA . ARG A 1 231 ? 67.952 -0.187 -112.902 1.00 46.97 231 ARG A CA 1
ATOM 1810 C C . ARG A 1 231 ? 68.328 -1.213 -113.976 1.00 46.97 231 ARG A C 1
ATOM 1812 O O . ARG A 1 231 ? 69.388 -1.056 -114.576 1.00 46.97 231 ARG A O 1
ATOM 1819 N N . ASN A 1 232 ? 67.411 -2.156 -114.209 1.00 44.28 232 ASN A N 1
ATOM 1820 C CA . ASN A 1 232 ? 67.413 -3.258 -115.189 1.00 44.28 232 ASN A CA 1
ATOM 1821 C C . ASN A 1 232 ? 68.281 -4.476 -114.868 1.00 44.28 232 ASN A C 1
ATOM 1823 O O . ASN A 1 232 ? 69.510 -4.326 -114.722 1.00 44.28 232 ASN A O 1
#

Foldseek 3Di:
DDDDPDDDDDDPPPPPPPDPQDPDQDDQLVVVVVVLVVLCVVVVDVPVVVPDDPPPPNDDPVVSVVVVVVNVVSVVSVVVVVVVVVVVVVVVVVVVVVVVVVVVVVVVVVVVVVVVVVPDDDPCVPPDFPDLVVVCVVDVDQDDPDPCRVVVSSVVRVVVVVVVVVVVVVVVVVVVVVVVVVVVVVVVVVVVVVVVVVVVVVVVVVVVVVVVVVVPDDPDDPDPPPPDPDDD

InterPro domains:
  IPR019163 THO complex, subunit 5 [PF09766] (68-196)

Secondary structure (DSSP, 8-state):
-PPPS--PPPPTT-TTS-PPPPSSPPPPSGGGHHHHHHHHHHHH-TTSTTSS-TT-----HHHHHHHHHHHHHHHHHHHHHHHHHHHHHHHHHHHHHHHHHHHHHHHHHHHHHHHHHHT---TTTTS-PPPHHHHHHH-S----SSTTHHHHHHHHHHHHHHHHHHHHHHHHHHHHHHHHHHHHHHHHHHHHHHHHHHHHHHHHHHHHHHHHHHHTS---------------